Protein AF-A0A938MV58-F1 (afdb_monomer_lite)

Radius of gyration: 21.81 Å; chains: 1; bounding box: 53×44×58 Å

pLDDT: mean 91.25, std 9.5, range [43.88, 98.75]

Foldseek 3Di:
DAQDAAEDADAADPVGGDDDDDDDPDDDDLHLKDWDQAPWDADPLLKIKGFAAAPDDFDFKDWQNHTFAQQKPPDDDPVCCPPQVSNWDWFAPPDAQQKGFAVVQLVFQFWQAQWWKWWDPLPDPDIDIWTWHDDGGNDRMTGTDNPPVVVDQVPDPCSVVSCVVRNRGGIIMMIRGPSRPRDERYWHADNVRSMIIHQHHVSDRSSVIGMITRRGPDNYDYDPPDDPDD

Structure (mmCIF, N/CA/C/O backbone):
data_AF-A0A938MV58-F1
#
_entry.id   AF-A0A938MV58-F1
#
loop_
_atom_site.group_PDB
_atom_site.id
_atom_site.type_symbol
_atom_site.label_atom_id
_atom_site.label_alt_id
_atom_site.label_comp_id
_atom_site.label_asym_id
_atom_site.label_entity_id
_atom_site.label_seq_id
_atom_site.pdbx_PDB_ins_code
_atom_site.Cartn_x
_atom_site.Cartn_y
_atom_site.Cartn_z
_atom_site.occupancy
_atom_site.B_iso_or_equiv
_atom_site.auth_seq_id
_atom_site.auth_comp_id
_atom_site.auth_asym_id
_atom_site.auth_atom_id
_atom_site.pdbx_PDB_model_num
ATOM 1 N N . MET A 1 1 ? 10.958 -1.926 -25.266 1.00 86.44 1 MET A N 1
ATOM 2 C CA . MET A 1 1 ? 11.057 -1.627 -23.824 1.00 86.44 1 MET A CA 1
ATOM 3 C C . MET A 1 1 ? 12.313 -2.309 -23.318 1.00 86.44 1 MET A C 1
ATOM 5 O O . MET A 1 1 ? 12.607 -3.391 -23.806 1.00 86.44 1 MET A O 1
ATOM 9 N N . TYR A 1 2 ? 13.049 -1.668 -22.418 1.00 90.06 2 TYR A N 1
ATOM 10 C CA . TYR A 1 2 ? 14.303 -2.156 -21.851 1.00 90.06 2 TYR A CA 1
ATOM 11 C C . TYR A 1 2 ? 14.118 -2.282 -20.337 1.00 90.06 2 TYR A C 1
ATOM 13 O O . TYR A 1 2 ? 13.943 -1.263 -19.673 1.00 90.06 2 TYR A O 1
ATOM 21 N N . ARG A 1 3 ? 14.086 -3.511 -19.808 1.00 90.31 3 ARG A N 1
ATOM 22 C CA . ARG A 1 3 ? 13.894 -3.794 -18.373 1.00 90.31 3 ARG A CA 1
ATOM 23 C C . ARG A 1 3 ? 15.246 -3.900 -17.673 1.00 90.31 3 ARG A C 1
ATOM 25 O O . ARG A 1 3 ? 15.723 -4.982 -17.339 1.00 90.31 3 ARG A O 1
ATOM 32 N N . GLU A 1 4 ? 15.924 -2.769 -17.547 1.00 86.25 4 GLU A N 1
ATOM 33 C CA . GLU A 1 4 ? 17.310 -2.705 -17.088 1.00 86.25 4 GLU A CA 1
ATOM 34 C C . GLU A 1 4 ? 17.624 -1.382 -16.386 1.00 86.25 4 GLU A C 1
ATOM 36 O O . GLU A 1 4 ? 16.907 -0.391 -16.527 1.00 86.25 4 GLU A O 1
ATOM 41 N N . THR A 1 5 ? 18.736 -1.365 -15.652 1.00 87.38 5 THR A N 1
ATOM 42 C CA . THR A 1 5 ? 19.346 -0.127 -15.160 1.00 87.38 5 THR A CA 1
ATOM 43 C C . THR A 1 5 ? 20.447 0.288 -16.123 1.00 87.38 5 THR A C 1
ATOM 45 O O . THR A 1 5 ? 21.443 -0.421 -16.277 1.00 87.38 5 THR A O 1
ATOM 48 N N . VAL A 1 6 ? 20.316 1.469 -16.723 1.00 88.06 6 VAL A N 1
AT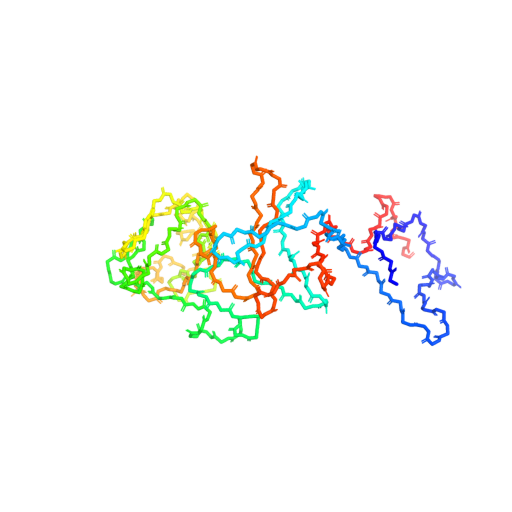OM 49 C CA . VAL A 1 6 ? 21.366 2.027 -17.579 1.00 88.06 6 VAL A CA 1
ATOM 50 C C . VAL A 1 6 ? 22.526 2.497 -16.699 1.00 88.06 6 VAL A C 1
ATOM 52 O O . VAL A 1 6 ? 22.405 3.475 -15.956 1.00 88.06 6 VAL A O 1
ATOM 55 N N . ARG A 1 7 ? 23.667 1.806 -16.783 1.00 87.88 7 ARG A N 1
ATOM 56 C CA . ARG A 1 7 ? 24.894 2.171 -16.058 1.00 87.88 7 ARG A CA 1
ATOM 57 C C . ARG A 1 7 ? 25.774 3.076 -16.911 1.00 87.88 7 ARG A C 1
ATOM 59 O O . ARG A 1 7 ? 26.303 2.655 -17.938 1.00 87.88 7 ARG A O 1
ATOM 66 N N . ILE A 1 8 ? 25.973 4.312 -16.460 1.00 86.62 8 ILE A N 1
ATOM 67 C CA . ILE A 1 8 ? 26.871 5.263 -17.123 1.00 86.62 8 ILE A CA 1
ATOM 68 C C . ILE A 1 8 ? 28.258 5.118 -16.500 1.00 86.62 8 ILE A C 1
ATOM 70 O O . ILE A 1 8 ? 28.467 5.454 -15.337 1.00 86.62 8 ILE A O 1
ATOM 74 N N . THR A 1 9 ? 29.210 4.599 -17.272 1.00 89.06 9 THR A N 1
ATOM 75 C CA . THR A 1 9 ? 30.591 4.343 -16.817 1.00 89.06 9 THR A CA 1
ATOM 76 C C . THR A 1 9 ? 31.606 5.362 -17.333 1.00 89.06 9 THR A C 1
ATOM 78 O O . THR A 1 9 ? 32.765 5.322 -16.935 1.00 89.06 9 THR A O 1
ATOM 81 N N . HIS A 1 10 ? 31.182 6.285 -18.199 1.00 87.00 10 HIS A N 1
ATOM 82 C CA . HIS A 1 10 ? 32.048 7.255 -18.865 1.00 87.00 10 HIS A CA 1
ATOM 83 C C . HIS A 1 10 ? 31.455 8.664 -18.797 1.00 87.00 10 HIS A C 1
ATOM 85 O O . HIS A 1 10 ? 30.236 8.834 -18.793 1.00 87.00 10 HIS A O 1
ATOM 91 N N . SER A 1 11 ? 32.326 9.674 -18.799 1.00 89.44 11 SER A N 1
ATOM 92 C CA . SER A 1 11 ? 31.940 11.085 -18.892 1.00 89.44 11 SER A CA 1
ATOM 93 C C . SER A 1 11 ? 32.040 11.584 -20.330 1.00 89.44 11 SER A C 1
ATOM 95 O O . SER A 1 11 ? 33.003 11.285 -21.038 1.00 89.44 11 SER A O 1
ATOM 97 N N . GLY A 1 12 ? 31.074 12.403 -20.745 1.00 88.75 12 GLY A N 1
ATOM 98 C CA . GLY A 1 12 ? 31.233 13.246 -21.928 1.00 88.75 12 GLY A CA 1
ATOM 99 C C . GLY A 1 12 ? 32.213 14.397 -21.675 1.00 88.75 12 GLY A C 1
ATOM 100 O O . GLY A 1 12 ? 32.589 14.681 -20.538 1.00 88.75 12 GLY A O 1
ATOM 101 N N . ARG A 1 13 ? 32.593 15.095 -22.745 1.00 92.31 13 ARG A N 1
ATOM 102 C CA . ARG A 1 13 ? 33.279 16.397 -22.686 1.00 92.31 13 ARG A CA 1
ATOM 103 C C . ARG A 1 13 ? 32.340 17.495 -23.173 1.00 92.31 13 ARG A C 1
ATOM 105 O O . ARG A 1 13 ? 31.368 17.203 -23.864 1.00 92.31 13 ARG A O 1
ATOM 112 N N . LYS A 1 14 ? 32.643 18.757 -22.852 1.00 92.25 14 LYS A N 1
ATOM 113 C CA . LYS A 1 14 ? 31.835 19.918 -23.271 1.00 92.25 14 LYS A CA 1
ATOM 114 C C . LYS A 1 14 ? 31.582 19.948 -24.786 1.00 92.25 14 LYS A C 1
ATOM 116 O O . LYS A 1 14 ? 30.485 20.282 -25.211 1.00 92.25 14 LYS A O 1
ATOM 121 N N . ASP A 1 15 ? 32.581 19.577 -25.581 1.00 94.69 15 ASP A N 1
ATOM 122 C CA . ASP A 1 15 ? 32.539 19.506 -27.046 1.00 94.69 15 ASP A CA 1
ATOM 123 C C . ASP A 1 15 ? 32.079 18.138 -27.588 1.00 94.69 15 ASP A C 1
ATOM 125 O O . ASP A 1 15 ? 31.812 18.002 -28.780 1.00 94.69 15 ASP A O 1
ATOM 129 N N . LYS A 1 16 ? 31.996 17.113 -26.728 1.00 93.88 16 LYS A N 1
ATOM 130 C CA . LYS A 1 16 ? 31.645 15.725 -27.075 1.00 93.88 16 LYS A CA 1
ATOM 131 C C . LYS A 1 16 ? 30.783 15.099 -25.971 1.00 93.88 16 LYS A C 1
ATOM 133 O O . LYS A 1 16 ? 31.287 14.268 -25.204 1.00 93.88 16 LYS A O 1
ATOM 138 N N . PRO A 1 17 ? 29.515 15.523 -25.826 1.00 94.44 17 PRO A N 1
ATOM 139 C CA . PRO A 1 17 ? 28.622 14.961 -24.821 1.00 94.44 17 PRO A CA 1
ATOM 140 C C . PRO A 1 17 ? 28.260 13.505 -25.151 1.00 94.44 17 PRO A C 1
ATOM 142 O O . PRO A 1 17 ? 28.277 13.093 -26.309 1.00 94.44 17 PRO A O 1
ATOM 145 N N . ILE A 1 18 ? 27.888 12.733 -24.126 1.00 91.75 18 ILE A N 1
ATOM 146 C CA . ILE A 1 18 ? 27.213 11.442 -24.313 1.00 91.75 18 ILE A CA 1
ATOM 147 C C . ILE A 1 18 ? 25.719 11.733 -24.455 1.00 91.75 18 ILE A C 1
ATOM 149 O O . ILE A 1 18 ? 25.109 12.300 -23.549 1.00 91.75 18 ILE A O 1
ATOM 153 N N . THR A 1 19 ? 25.132 11.357 -25.590 1.00 91.06 19 THR A N 1
ATOM 154 C CA . THR A 1 19 ? 23.711 11.580 -25.878 1.00 91.06 19 THR A CA 1
ATOM 155 C C . THR A 1 19 ? 22.966 10.254 -25.920 1.00 91.06 19 THR A C 1
ATOM 157 O O . THR A 1 19 ? 23.248 9.402 -26.757 1.00 91.06 19 THR A O 1
ATOM 160 N N . PHE A 1 20 ? 21.970 10.111 -25.046 1.00 89.69 20 PHE A N 1
ATOM 161 C CA . PHE A 1 20 ? 20.974 9.050 -25.133 1.00 89.69 20 PHE A CA 1
ATOM 162 C C . PHE A 1 20 ? 19.779 9.581 -25.916 1.00 89.69 20 PHE A C 1
ATOM 164 O O . PHE A 1 20 ? 19.146 10.557 -25.515 1.00 89.69 20 PHE A O 1
ATOM 171 N N . ALA A 1 21 ? 19.478 8.954 -27.046 1.00 90.81 21 ALA A N 1
ATOM 172 C CA . ALA A 1 21 ? 18.345 9.321 -27.876 1.00 90.81 21 ALA A CA 1
ATOM 173 C C . ALA A 1 21 ? 17.664 8.067 -28.414 1.00 90.81 21 ALA A C 1
ATOM 175 O O . ALA A 1 21 ? 18.294 7.030 -28.629 1.00 90.81 21 ALA A O 1
ATOM 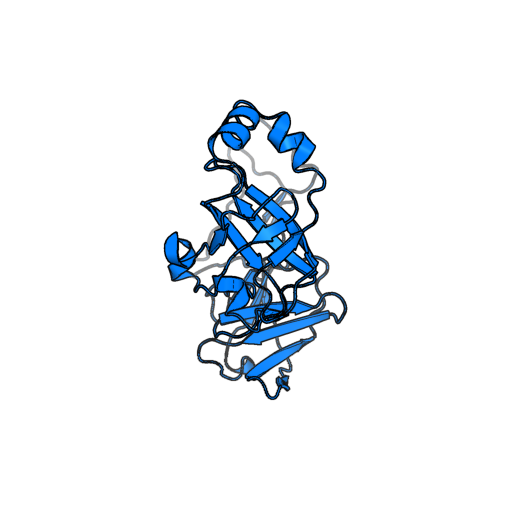176 N N . ARG A 1 22 ? 16.359 8.175 -28.659 1.00 92.38 22 ARG A N 1
ATOM 177 C CA . ARG A 1 22 ? 15.635 7.154 -29.413 1.00 92.38 22 ARG A CA 1
ATOM 178 C C . ARG A 1 22 ? 16.192 7.054 -30.834 1.00 92.38 22 ARG A C 1
ATOM 180 O O . ARG A 1 22 ? 16.573 8.062 -31.428 1.00 92.38 22 ARG A O 1
ATOM 187 N N . TYR A 1 23 ? 16.149 5.861 -31.414 1.00 90.19 23 TYR A N 1
ATOM 188 C CA . TYR A 1 23 ? 16.413 5.705 -32.839 1.00 90.19 23 TYR A CA 1
ATOM 189 C C . TYR A 1 23 ? 15.190 6.155 -33.652 1.00 90.19 23 TYR A C 1
ATOM 191 O O . TYR A 1 23 ? 14.107 5.577 -33.526 1.00 90.19 23 TYR A O 1
ATOM 199 N N . GLN A 1 24 ? 15.355 7.189 -34.484 1.00 92.88 24 GLN A N 1
ATOM 200 C CA . GLN A 1 24 ? 14.302 7.746 -35.345 1.00 92.88 24 GLN A CA 1
ATOM 201 C C . GLN A 1 24 ? 12.983 8.015 -34.576 1.00 92.88 24 GLN A C 1
ATOM 203 O O . GLN A 1 24 ? 12.959 8.741 -33.579 1.00 92.88 24 GLN A O 1
ATOM 208 N N . ASN A 1 25 ? 11.876 7.414 -35.024 1.00 91.31 25 ASN A N 1
ATOM 209 C CA . ASN A 1 25 ? 10.534 7.576 -34.460 1.00 91.31 25 ASN A CA 1
ATOM 210 C C . ASN A 1 25 ? 10.147 6.439 -33.498 1.00 91.31 25 ASN A C 1
ATOM 212 O O . ASN A 1 25 ? 8.972 6.274 -33.176 1.00 91.31 25 ASN A O 1
ATOM 216 N N . LYS A 1 26 ? 11.106 5.621 -33.042 1.00 93.06 26 LYS A N 1
ATOM 217 C CA . LYS A 1 26 ? 10.820 4.515 -32.120 1.00 93.06 26 LYS A CA 1
ATOM 218 C C . LYS A 1 26 ? 10.580 5.036 -30.703 1.00 93.06 26 LYS A C 1
ATOM 220 O O . LYS A 1 26 ? 11.354 5.836 -30.187 1.00 93.06 26 LYS A O 1
ATOM 225 N N . ARG A 1 27 ? 9.540 4.539 -30.031 1.00 92.06 27 ARG A N 1
ATOM 226 C CA . ARG A 1 27 ? 9.344 4.775 -28.595 1.00 92.06 27 ARG A CA 1
ATOM 227 C C . ARG A 1 27 ? 10.343 3.922 -27.809 1.00 92.06 27 ARG A C 1
ATOM 229 O O . ARG A 1 27 ? 10.336 2.700 -27.929 1.00 92.06 27 ARG A O 1
ATOM 236 N N . VAL A 1 28 ? 11.184 4.565 -27.004 1.00 89.88 28 VAL A N 1
ATOM 237 C CA . VAL A 1 28 ? 12.116 3.900 -26.082 1.00 89.88 28 VAL A CA 1
ATOM 238 C C . VAL A 1 28 ? 11.601 4.099 -24.663 1.00 89.88 28 VAL A C 1
ATOM 240 O O . VAL A 1 28 ? 11.288 5.219 -24.272 1.00 89.88 28 VAL A O 1
ATOM 243 N N . ILE A 1 29 ? 11.482 3.001 -23.920 1.00 89.50 29 ILE A N 1
ATOM 244 C CA . ILE A 1 29 ? 11.082 2.979 -22.511 1.00 89.50 29 ILE A CA 1
ATOM 245 C C . ILE A 1 29 ? 12.162 2.193 -21.782 1.00 89.50 29 ILE A C 1
ATOM 247 O O . ILE A 1 29 ? 12.412 1.048 -22.166 1.00 89.50 29 ILE A O 1
ATOM 251 N N . VAL A 1 30 ? 12.780 2.813 -20.781 1.00 89.94 30 VAL A N 1
ATOM 252 C CA . VAL A 1 30 ? 13.584 2.127 -19.768 1.00 89.94 30 VAL A CA 1
ATOM 253 C C . VAL A 1 30 ? 12.657 1.888 -18.587 1.00 89.94 30 VAL A C 1
ATOM 255 O O . VAL A 1 30 ? 12.069 2.836 -18.069 1.00 89.94 30 VAL A O 1
ATOM 258 N N . ASP A 1 31 ? 12.477 0.629 -18.227 1.00 90.25 31 ASP A N 1
ATOM 259 C CA . ASP A 1 31 ? 11.515 0.182 -17.234 1.00 90.25 31 ASP A CA 1
ATOM 260 C C . ASP A 1 31 ? 12.257 -0.478 -16.067 1.00 90.25 31 ASP A C 1
ATOM 262 O O . ASP A 1 31 ? 13.057 -1.394 -16.247 1.00 90.25 31 ASP A O 1
ATOM 266 N N . GLY A 1 32 ? 12.006 0.026 -14.860 1.00 89.94 32 GLY A N 1
ATOM 267 C CA . GLY A 1 32 ? 12.596 -0.490 -13.630 1.00 89.94 32 GLY A CA 1
ATOM 268 C C . GLY A 1 32 ? 11.925 -1.759 -13.099 1.00 89.94 32 GLY A C 1
ATOM 269 O O . GLY A 1 32 ? 12.335 -2.250 -12.046 1.00 89.94 32 GLY A O 1
ATOM 270 N N . SER A 1 33 ? 10.885 -2.254 -13.773 1.00 92.25 33 SER A N 1
ATOM 271 C CA . SER A 1 33 ? 10.072 -3.387 -13.339 1.00 92.25 33 SER A CA 1
ATOM 272 C C . SER A 1 33 ? 10.408 -4.694 -14.054 1.00 92.25 33 SER A C 1
ATOM 274 O O . SER A 1 33 ? 10.804 -4.699 -15.223 1.00 92.25 33 SER A O 1
ATOM 276 N N . ASP A 1 34 ? 10.200 -5.808 -13.357 1.00 92.38 34 ASP A N 1
ATOM 277 C CA . ASP A 1 34 ? 10.265 -7.159 -13.916 1.00 92.38 34 ASP A CA 1
ATOM 278 C C . ASP A 1 34 ? 8.856 -7.737 -14.074 1.00 92.38 34 ASP A C 1
ATOM 280 O O . ASP A 1 34 ? 7.975 -7.484 -13.252 1.00 92.38 34 ASP A O 1
ATOM 284 N N . VAL A 1 35 ? 8.639 -8.485 -15.158 1.00 94.25 35 VAL A N 1
ATOM 285 C CA . VAL A 1 35 ? 7.352 -9.134 -15.445 1.00 94.25 35 VAL A CA 1
ATOM 286 C C . VAL A 1 35 ? 7.142 -10.302 -14.491 1.00 94.25 35 VAL A C 1
ATOM 288 O O . VAL A 1 35 ? 8.046 -11.108 -14.273 1.00 94.25 35 VAL A O 1
ATOM 291 N N . VAL A 1 36 ? 5.923 -10.425 -13.981 1.00 95.88 36 VAL A N 1
ATOM 292 C CA . VAL A 1 36 ? 5.469 -11.563 -13.191 1.00 95.88 36 VAL A CA 1
ATOM 293 C C . VAL A 1 36 ? 4.834 -12.579 -14.136 1.00 95.88 36 VAL A C 1
ATOM 295 O O . VAL A 1 36 ? 3.664 -12.479 -14.494 1.00 95.88 36 VAL A O 1
ATOM 298 N N . ALA A 1 37 ? 5.633 -13.546 -14.582 1.00 88.88 37 ALA A N 1
ATOM 299 C CA . ALA A 1 37 ? 5.222 -14.512 -15.603 1.00 88.88 37 ALA A CA 1
ATOM 300 C C . ALA A 1 37 ? 4.185 -15.548 -15.117 1.00 88.88 37 ALA A C 1
ATOM 302 O O . ALA A 1 37 ? 3.560 -16.213 -15.942 1.00 88.88 37 ALA A O 1
ATOM 303 N N . GLY A 1 38 ? 3.997 -15.690 -13.801 1.00 92.38 38 GLY A N 1
ATOM 304 C CA . GLY A 1 38 ? 3.215 -16.772 -13.208 1.00 92.38 38 GLY A CA 1
ATOM 305 C C . GLY A 1 38 ? 4.048 -18.048 -12.980 1.00 92.38 38 GLY A C 1
ATOM 306 O O . GLY A 1 38 ? 5.280 -17.978 -12.956 1.00 92.38 38 GLY A O 1
ATOM 307 N N . PRO A 1 39 ? 3.402 -19.223 -12.844 1.00 96.69 39 PRO A N 1
ATOM 308 C CA . PRO A 1 39 ? 1.966 -19.452 -13.015 1.00 96.69 39 PRO A CA 1
ATOM 309 C C . PRO A 1 39 ? 1.124 -18.812 -11.906 1.00 96.69 39 PRO A C 1
ATOM 311 O O . PRO A 1 39 ? 1.523 -18.775 -10.744 1.00 96.69 39 PRO A O 1
ATOM 314 N N . TRP A 1 40 ? -0.072 -18.355 -12.271 1.00 97.81 40 TRP A N 1
ATOM 315 C CA . TRP A 1 40 ? -1.049 -17.826 -11.326 1.00 97.81 40 TRP A CA 1
ATOM 316 C C . TRP A 1 40 ? -2.014 -18.923 -10.877 1.00 97.81 40 TRP A C 1
ATOM 318 O O . TRP A 1 40 ? -2.444 -19.753 -11.674 1.00 97.81 40 TRP A O 1
ATOM 328 N N . THR A 1 41 ? -2.352 -18.933 -9.591 1.00 97.69 41 THR A N 1
ATOM 329 C CA . THR A 1 41 ? -3.353 -19.838 -9.013 1.00 97.69 41 THR A CA 1
ATOM 330 C C . THR A 1 41 ? -4.400 -19.028 -8.270 1.00 97.69 41 THR A C 1
ATOM 332 O O . THR A 1 41 ? -4.055 -18.248 -7.384 1.00 97.69 41 THR A O 1
ATOM 335 N N . GLU A 1 42 ? -5.666 -19.234 -8.609 1.00 97.31 42 GLU A N 1
ATOM 336 C CA . GLU A 1 42 ? -6.803 -18.614 -7.931 1.00 97.31 42 GLU A CA 1
ATOM 337 C C . GLU A 1 42 ? -7.153 -19.363 -6.636 1.00 97.31 42 GLU A C 1
ATOM 339 O O . GLU A 1 42 ? -7.073 -20.595 -6.564 1.00 97.31 42 GLU A O 1
ATOM 344 N N . ASP A 1 43 ? -7.558 -18.630 -5.603 1.00 94.56 43 ASP A N 1
ATOM 345 C CA . ASP A 1 43 ? -8.233 -19.200 -4.441 1.00 94.56 43 ASP A CA 1
ATOM 346 C C . ASP A 1 43 ? -9.752 -18.961 -4.462 1.00 94.56 43 ASP A C 1
ATOM 348 O O . ASP A 1 43 ? -10.306 -18.284 -5.319 1.00 94.56 43 ASP A O 1
ATOM 352 N N . LYS A 1 44 ? -10.469 -19.533 -3.489 1.00 92.38 44 LYS A N 1
ATOM 353 C CA . LYS A 1 44 ? -11.940 -19.456 -3.447 1.00 92.38 44 LYS A CA 1
ATOM 354 C C . LYS A 1 44 ? -12.492 -18.041 -3.225 1.00 92.38 44 LYS A C 1
ATOM 356 O O . LYS A 1 44 ? -13.697 -17.862 -3.368 1.00 92.38 44 LYS A O 1
ATOM 361 N N . SER A 1 45 ? -11.654 -17.079 -2.836 1.00 90.50 45 SER A N 1
ATOM 362 C CA . SER A 1 45 ? -12.043 -15.675 -2.671 1.00 90.50 45 SER A CA 1
ATOM 363 C C . SER A 1 45 ? -11.844 -14.833 -3.933 1.00 90.50 45 SER A C 1
ATOM 365 O O . SER A 1 45 ? -12.172 -13.652 -3.912 1.00 90.50 45 SER A O 1
ATOM 367 N N . GLY A 1 46 ? -11.345 -15.418 -5.030 1.00 93.31 46 GLY A N 1
ATOM 368 C CA . GLY A 1 46 ? -11.031 -14.681 -6.260 1.00 93.31 46 GLY A CA 1
ATOM 369 C C . GLY A 1 46 ? -9.685 -13.951 -6.201 1.00 93.31 46 GLY A C 1
ATOM 370 O O . GLY A 1 46 ? -9.376 -13.137 -7.071 1.00 93.31 46 GLY A O 1
ATOM 371 N N . VAL A 1 47 ? -8.872 -14.233 -5.177 1.00 97.88 47 VAL A N 1
ATOM 372 C CA . VAL A 1 47 ? -7.502 -13.733 -5.082 1.00 97.88 47 VAL A CA 1
ATOM 373 C C . VAL A 1 47 ? -6.592 -14.689 -5.836 1.00 97.88 47 VAL A C 1
ATOM 375 O O . VAL A 1 47 ? -6.568 -15.896 -5.583 1.00 97.88 47 VAL A O 1
ATOM 378 N N . TRP A 1 48 ? -5.799 -14.139 -6.747 1.00 98.31 48 TRP A N 1
ATOM 379 C CA . TRP A 1 48 ? -4.784 -14.888 -7.467 1.00 98.31 48 TRP A CA 1
ATOM 380 C C . TRP A 1 48 ? -3.442 -14.759 -6.765 1.00 98.31 48 TRP A C 1
ATOM 382 O O . TRP A 1 48 ? -3.110 -13.707 -6.221 1.00 98.31 48 TRP A O 1
ATOM 392 N N . ARG A 1 49 ? -2.645 -15.825 -6.791 1.00 97.56 49 ARG A N 1
ATOM 393 C CA . ARG A 1 49 ? -1.279 -15.825 -6.259 1.00 97.56 49 ARG A CA 1
ATOM 394 C C . ARG A 1 49 ? -0.279 -16.424 -7.230 1.00 97.56 49 ARG A C 1
ATOM 396 O O . ARG A 1 49 ? -0.620 -17.314 -8.007 1.00 97.56 49 ARG A O 1
ATOM 403 N N . THR A 1 50 ? 0.958 -15.968 -7.127 1.00 97.81 50 THR A N 1
ATOM 404 C CA . THR A 1 50 ? 2.127 -16.514 -7.821 1.00 97.81 50 THR A CA 1
ATOM 405 C C . THR A 1 50 ? 3.347 -16.391 -6.921 1.00 97.81 50 THR A C 1
ATOM 407 O O . THR A 1 50 ? 3.417 -15.501 -6.070 1.00 97.81 50 THR A O 1
ATOM 410 N N . GLU A 1 51 ? 4.329 -17.261 -7.131 1.00 96.19 51 GLU A N 1
ATOM 411 C CA . GLU A 1 51 ? 5.647 -17.080 -6.536 1.00 96.19 51 GLU A CA 1
ATOM 412 C C . GLU A 1 51 ? 6.292 -15.810 -7.108 1.00 96.19 51 GLU A C 1
ATOM 414 O O . GLU A 1 51 ? 6.280 -15.573 -8.320 1.00 96.19 51 GLU A O 1
ATOM 419 N N . PHE A 1 52 ? 6.820 -14.973 -6.222 1.00 94.25 52 PHE A N 1
ATOM 420 C CA . PHE A 1 52 ? 7.593 -13.791 -6.562 1.00 94.25 52 PHE A CA 1
ATOM 421 C C . PHE A 1 52 ? 8.586 -13.479 -5.435 1.00 94.25 52 PHE A C 1
ATOM 423 O O . PHE A 1 52 ? 8.258 -12.846 -4.424 1.00 94.25 52 PHE A O 1
ATOM 430 N N . ALA A 1 53 ? 9.829 -13.921 -5.622 1.00 89.56 53 ALA A N 1
ATOM 431 C CA . ALA A 1 53 ? 10.928 -13.613 -4.719 1.00 89.56 53 ALA A CA 1
ATOM 432 C C . ALA A 1 53 ? 11.442 -12.187 -4.977 1.00 89.56 53 ALA A C 1
ATOM 434 O O . ALA A 1 53 ? 12.089 -11.915 -5.989 1.00 89.56 53 ALA A O 1
ATOM 435 N N . ALA A 1 54 ? 11.168 -11.275 -4.045 1.00 84.50 54 ALA A N 1
ATOM 436 C CA . ALA A 1 54 ? 11.710 -9.921 -4.063 1.00 84.50 54 ALA A CA 1
ATOM 437 C C . ALA A 1 54 ? 12.958 -9.835 -3.168 1.00 84.50 54 ALA A C 1
ATOM 439 O O . ALA A 1 54 ? 12.996 -10.406 -2.081 1.00 84.50 54 ALA A O 1
ATOM 440 N N . SER A 1 55 ? 13.977 -9.088 -3.597 1.00 80.06 55 SER A N 1
ATOM 441 C CA . SER A 1 55 ? 15.188 -8.829 -2.797 1.00 80.06 55 SER A CA 1
ATOM 442 C C . SER A 1 55 ? 14.984 -7.779 -1.692 1.00 80.06 55 SER A C 1
ATOM 444 O O . SER A 1 55 ? 15.899 -7.509 -0.916 1.00 80.06 55 SER A O 1
ATOM 446 N N . GLY A 1 56 ? 13.793 -7.186 -1.621 1.00 81.25 56 GLY A N 1
ATOM 447 C CA . GLY A 1 56 ? 13.380 -6.193 -0.638 1.00 81.25 56 GLY A CA 1
ATOM 448 C C . GLY A 1 56 ? 11.876 -5.917 -0.741 1.00 81.25 56 GLY A C 1
ATOM 449 O O . GLY A 1 56 ? 11.189 -6.597 -1.507 1.00 81.25 56 GLY A O 1
ATOM 450 N N . PRO A 1 57 ? 11.355 -4.932 0.011 1.00 82.00 57 PRO A N 1
ATOM 451 C CA . PRO A 1 57 ? 9.953 -4.539 -0.070 1.00 82.00 57 PRO A CA 1
ATOM 452 C C . PRO A 1 57 ? 9.549 -4.165 -1.498 1.00 82.00 57 PRO A C 1
ATOM 454 O O . PRO A 1 57 ? 10.288 -3.471 -2.201 1.00 82.00 57 PRO A O 1
ATOM 457 N N . ILE A 1 58 ? 8.364 -4.604 -1.914 1.00 90.00 58 ILE A N 1
ATOM 458 C CA . ILE A 1 58 ? 7.768 -4.177 -3.178 1.00 90.00 58 ILE A CA 1
ATOM 459 C C . ILE A 1 58 ? 7.085 -2.828 -2.957 1.00 90.00 58 ILE A C 1
ATOM 461 O O . ILE A 1 58 ? 6.296 -2.674 -2.036 1.00 90.00 58 ILE A O 1
A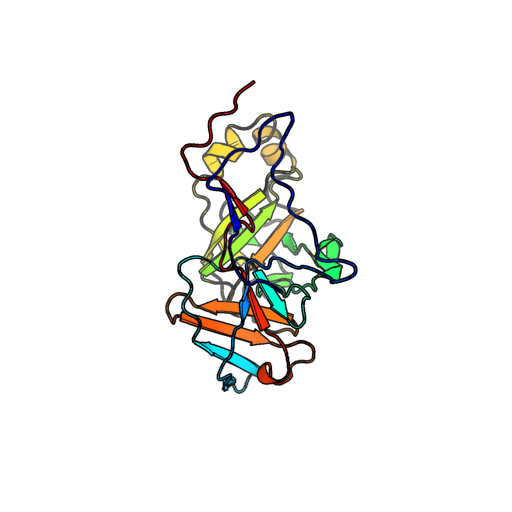TOM 465 N N . GLU A 1 59 ? 7.383 -1.850 -3.810 1.00 89.38 59 GLU A N 1
ATOM 466 C CA . GLU A 1 59 ? 6.809 -0.498 -3.709 1.00 89.38 59 GLU A CA 1
ATOM 467 C C . GLU A 1 59 ? 5.681 -0.248 -4.716 1.00 89.38 59 GLU A C 1
ATOM 469 O O . GLU A 1 59 ? 4.882 0.670 -4.542 1.00 89.38 59 GLU A O 1
ATOM 474 N N . ALA A 1 60 ? 5.652 -1.006 -5.815 1.00 94.25 60 ALA A N 1
ATOM 475 C CA . ALA A 1 60 ? 4.678 -0.816 -6.880 1.00 94.25 60 ALA A CA 1
ATOM 476 C C . ALA A 1 60 ? 4.497 -2.083 -7.719 1.00 94.25 60 ALA A C 1
ATOM 478 O O . ALA A 1 60 ? 5.475 -2.688 -8.174 1.00 94.25 60 ALA A O 1
ATOM 479 N N . VAL A 1 61 ? 3.232 -2.395 -7.989 1.00 97.12 61 VAL A N 1
ATOM 480 C CA . VAL A 1 61 ? 2.791 -3.377 -8.980 1.00 97.12 61 VAL A CA 1
ATOM 481 C C . VAL A 1 61 ? 2.055 -2.642 -10.091 1.00 97.12 61 VAL A C 1
ATOM 483 O O . VAL A 1 61 ? 1.300 -1.698 -9.842 1.00 97.12 61 VAL A O 1
ATOM 486 N N . PHE A 1 62 ? 2.276 -3.077 -11.325 1.00 97.00 62 PHE A N 1
ATOM 487 C CA . PHE A 1 62 ? 1.612 -2.570 -12.511 1.00 97.00 62 PHE A CA 1
ATOM 488 C C . PHE A 1 62 ? 0.871 -3.700 -13.218 1.00 97.00 62 PHE A C 1
ATOM 490 O O . PHE A 1 62 ? 1.348 -4.830 -13.247 1.00 97.00 62 PHE A O 1
ATOM 497 N N . CYS A 1 63 ? -0.270 -3.376 -13.816 1.00 97.19 63 CYS A N 1
ATOM 498 C CA . CYS A 1 63 ? -1.032 -4.263 -14.689 1.00 97.19 63 CYS A CA 1
ATOM 499 C C . CYS A 1 63 ? -1.344 -3.501 -15.978 1.00 97.19 63 CYS A C 1
ATOM 501 O O . CYS A 1 63 ? -1.946 -2.426 -15.926 1.00 97.19 63 CYS A O 1
ATOM 503 N N . ASP A 1 64 ? -0.872 -4.004 -17.119 1.00 95.75 64 ASP A N 1
ATOM 504 C CA . ASP A 1 64 ? -0.971 -3.353 -18.435 1.00 95.75 64 ASP A CA 1
ATOM 505 C C . ASP A 1 64 ? -0.499 -1.884 -18.419 1.00 95.75 64 ASP A C 1
ATOM 507 O O . ASP A 1 64 ? -1.086 -0.987 -19.030 1.00 95.75 64 ASP A O 1
ATOM 511 N N . GLY A 1 65 ? 0.567 -1.615 -17.658 1.00 92.50 65 GLY A N 1
ATOM 512 C CA . GLY A 1 65 ? 1.155 -0.282 -17.501 1.00 92.50 65 GLY A CA 1
ATOM 513 C C . GLY A 1 65 ? 0.392 0.676 -16.576 1.00 92.50 65 GLY A C 1
ATOM 514 O O . GLY A 1 65 ? 0.796 1.834 -16.456 1.00 92.50 65 GLY A O 1
ATOM 515 N N . ARG A 1 66 ? -0.680 0.234 -15.906 1.00 94.38 66 ARG A N 1
ATOM 516 C CA . ARG A 1 66 ? -1.392 1.009 -14.872 1.00 94.38 66 ARG A CA 1
ATOM 517 C C . ARG A 1 66 ? -0.925 0.600 -13.482 1.00 94.38 66 ARG A C 1
ATOM 519 O O . ARG A 1 66 ? -0.714 -0.581 -13.242 1.00 94.38 66 ARG A O 1
ATOM 526 N N . MET A 1 67 ? -0.784 1.559 -12.568 1.00 95.12 67 MET A N 1
ATOM 527 C CA . MET A 1 67 ? -0.398 1.277 -11.182 1.00 95.12 67 MET A CA 1
ATOM 528 C C . MET A 1 67 ? -1.560 0.653 -10.407 1.00 95.12 67 MET A C 1
ATOM 530 O O . MET A 1 67 ? -2.678 1.166 -10.453 1.00 95.12 67 MET A O 1
ATOM 534 N N . MET A 1 68 ? -1.270 -0.440 -9.708 1.00 97.31 68 MET A N 1
ATOM 535 C CA . MET A 1 68 ? -2.188 -1.147 -8.818 1.00 97.31 68 MET A CA 1
ATOM 536 C C . MET A 1 68 ? -2.026 -0.642 -7.377 1.00 97.31 68 MET A C 1
ATOM 538 O O . MET A 1 68 ? -0.998 -0.059 -7.020 1.00 97.31 68 MET A O 1
ATOM 542 N N . ILE A 1 69 ? -3.038 -0.858 -6.543 1.00 97.19 69 ILE A N 1
ATOM 543 C CA . ILE A 1 69 ? -3.092 -0.350 -5.170 1.00 97.19 69 ILE A CA 1
ATOM 544 C C . ILE A 1 69 ? -2.600 -1.420 -4.204 1.00 97.19 69 ILE A C 1
ATOM 546 O O . ILE A 1 69 ? -3.032 -2.563 -4.271 1.00 97.19 69 ILE A O 1
ATOM 550 N N . GLU A 1 70 ? -1.680 -1.064 -3.311 1.00 97.12 70 GLU A N 1
ATOM 551 C CA . GLU A 1 70 ? -1.359 -1.946 -2.188 1.00 97.12 70 GLU A CA 1
ATOM 552 C C . GLU A 1 70 ? -2.620 -2.108 -1.331 1.00 97.12 70 GLU A C 1
ATOM 554 O O . GLU A 1 70 ? -3.227 -1.103 -0.949 1.00 97.12 70 GLU A O 1
ATOM 559 N N . ALA A 1 71 ? -3.014 -3.357 -1.077 1.00 97.81 71 ALA A N 1
ATOM 560 C CA . ALA A 1 71 ? -4.243 -3.717 -0.380 1.00 97.81 71 ALA A CA 1
ATOM 561 C C . ALA A 1 71 ? -4.404 -2.916 0.909 1.00 97.81 71 ALA A C 1
ATOM 563 O O . ALA A 1 71 ? -3.519 -2.934 1.776 1.00 97.81 71 ALA A O 1
ATOM 564 N N . ARG A 1 72 ? -5.513 -2.183 1.030 1.00 97.94 72 ARG A N 1
ATOM 565 C CA . ARG A 1 72 ? -5.653 -1.199 2.103 1.00 97.94 72 ARG A CA 1
ATOM 566 C C . ARG A 1 72 ? -7.087 -0.943 2.517 1.00 97.94 72 ARG A C 1
ATOM 568 O O . ARG A 1 72 ? -7.998 -0.938 1.705 1.00 97.94 72 ARG A O 1
ATOM 575 N N . TRP A 1 73 ? -7.238 -0.551 3.776 1.00 97.88 73 TRP A N 1
ATOM 576 C CA . TRP A 1 73 ? -8.471 0.009 4.299 1.00 97.88 73 TRP A CA 1
ATOM 577 C C . TRP A 1 73 ? -8.321 1.507 4.630 1.00 97.88 73 TRP A C 1
ATOM 579 O O . TRP A 1 73 ? -7.310 1.907 5.218 1.00 97.88 73 TRP A O 1
ATOM 589 N N . PRO A 1 74 ? -9.311 2.360 4.310 1.00 97.12 74 PRO A N 1
ATOM 590 C CA . PRO A 1 74 ? -10.441 2.054 3.436 1.00 97.12 74 PRO A CA 1
ATOM 591 C C . PRO A 1 74 ? -9.956 1.792 2.007 1.00 97.12 74 PRO A C 1
ATOM 593 O O . PRO A 1 74 ? -8.904 2.304 1.612 1.00 97.12 74 PRO A O 1
ATOM 596 N N . ASN A 1 75 ? -10.728 1.032 1.235 1.00 96.88 75 ASN A N 1
ATOM 597 C CA . ASN A 1 75 ? -10.415 0.787 -0.169 1.00 96.88 75 ASN A CA 1
ATOM 598 C C . ASN A 1 75 ? -10.384 2.124 -0.915 1.00 96.88 75 ASN A C 1
ATOM 600 O O . ASN A 1 75 ? -11.270 2.964 -0.741 1.00 96.88 75 ASN A O 1
ATOM 604 N N . CYS A 1 76 ? -9.400 2.327 -1.791 1.00 95.62 76 CYS A N 1
ATOM 605 C CA . CYS A 1 76 ? -9.567 3.315 -2.852 1.00 95.62 76 CYS A CA 1
ATOM 606 C C . CYS A 1 76 ? -8.751 2.978 -4.088 1.00 95.62 76 CYS A C 1
ATOM 608 O O . CYS A 1 76 ? -7.636 2.472 -4.002 1.00 95.62 76 CYS A O 1
ATOM 610 N N . SER A 1 77 ? -9.326 3.325 -5.235 1.00 93.25 77 SER A N 1
ATOM 611 C CA . SER A 1 77 ? -8.688 3.199 -6.542 1.00 93.25 77 SER A CA 1
ATOM 612 C C . SER A 1 77 ? -7.521 4.174 -6.717 1.00 93.25 77 SER A C 1
ATOM 614 O O . SER A 1 77 ? -7.379 5.160 -5.988 1.00 93.25 77 SER A O 1
ATOM 616 N N . TRP A 1 78 ? -6.700 3.934 -7.737 1.00 91.31 78 TRP A N 1
ATOM 617 C CA . TRP A 1 78 ? -5.603 4.830 -8.100 1.00 91.31 78 TRP A CA 1
ATOM 618 C C . TRP A 1 78 ? -6.074 6.250 -8.415 1.00 91.31 78 TRP A C 1
ATOM 620 O O . TRP A 1 78 ? -5.452 7.224 -7.992 1.00 91.31 78 TRP A O 1
ATOM 630 N N . GLU A 1 79 ? -7.203 6.377 -9.103 1.00 91.88 79 GLU A N 1
ATOM 631 C CA . GLU A 1 79 ? -7.793 7.656 -9.475 1.00 91.88 79 GLU A CA 1
ATOM 632 C C . GLU A 1 79 ? -8.279 8.435 -8.236 1.00 91.88 79 GLU A C 1
ATOM 634 O O . GLU A 1 79 ? -8.019 9.634 -8.117 1.00 91.88 79 GLU A O 1
ATOM 639 N N . GLN A 1 80 ? -8.869 7.738 -7.257 1.00 94.38 80 GLN A N 1
ATOM 640 C CA . GLN A 1 80 ? -9.344 8.309 -5.987 1.00 94.38 80 GLN A CA 1
ATOM 641 C C . GLN A 1 80 ? -8.223 8.690 -5.009 1.00 94.38 80 GLN A C 1
ATOM 643 O O . GLN A 1 80 ? -8.478 9.341 -3.996 1.00 94.38 80 GLN A O 1
ATOM 648 N N . ASN A 1 81 ? -6.964 8.332 -5.279 1.00 90.31 81 ASN A N 1
ATOM 649 C CA . ASN A 1 81 ? -5.836 8.634 -4.388 1.00 90.31 81 ASN A CA 1
ATOM 650 C C . ASN A 1 81 ? -5.614 10.151 -4.174 1.00 90.31 81 ASN A C 1
ATOM 652 O O . ASN A 1 81 ? -4.893 10.567 -3.258 1.00 90.31 81 ASN A O 1
ATOM 656 N N . TRP A 1 82 ? -6.237 10.985 -5.008 1.00 91.12 82 TRP A N 1
ATOM 657 C CA . TRP A 1 82 ? -6.215 12.446 -4.913 1.00 91.12 82 TRP A CA 1
ATOM 658 C C . TRP A 1 82 ? -7.476 13.045 -4.277 1.00 91.12 82 TRP A C 1
ATOM 660 O O . TRP A 1 82 ? -7.517 14.247 -4.018 1.00 91.12 82 TRP A O 1
ATOM 670 N N . GLU A 1 83 ? -8.467 12.219 -3.949 1.00 94.38 83 GLU A N 1
ATOM 671 C CA . GLU A 1 83 ? -9.723 12.612 -3.316 1.00 94.38 83 GLU A CA 1
ATOM 672 C C . GLU A 1 83 ? -9.640 12.337 -1.812 1.00 94.38 83 GLU A C 1
ATOM 674 O O . GLU A 1 83 ? -9.584 11.192 -1.365 1.00 94.38 83 GLU A O 1
ATOM 679 N N . ALA A 1 84 ? -9.589 13.395 -0.996 1.00 89.75 84 ALA A N 1
ATOM 680 C CA . ALA A 1 84 ? -9.309 13.254 0.434 1.00 89.75 84 ALA A CA 1
ATOM 681 C C . ALA A 1 84 ? -10.325 12.362 1.171 1.00 89.75 84 ALA A C 1
ATOM 683 O O . ALA A 1 84 ? -9.909 11.563 2.008 1.00 89.75 84 ALA A O 1
ATOM 684 N N . GLU A 1 85 ? -11.609 12.483 0.831 1.00 90.00 85 GLU A N 1
ATOM 685 C CA . GLU A 1 85 ? -12.713 11.738 1.456 1.00 90.00 85 GLU A CA 1
ATOM 686 C C . GLU A 1 85 ? -12.749 10.259 1.041 1.00 90.00 85 GLU A C 1
ATOM 688 O O . GLU A 1 85 ? -13.289 9.430 1.764 1.00 90.00 85 GLU A O 1
ATOM 693 N N . SER A 1 86 ? -12.147 9.907 -0.099 1.00 92.19 86 SER A N 1
ATOM 694 C CA . SER A 1 86 ? -12.005 8.512 -0.538 1.00 92.19 86 SER A CA 1
ATOM 695 C C . SER A 1 86 ? -10.700 7.890 -0.055 1.00 92.19 86 SER A C 1
ATOM 697 O O . SER A 1 86 ? -10.620 6.691 0.198 1.00 92.19 86 SER A O 1
ATOM 699 N N . LYS A 1 87 ? -9.643 8.695 0.072 1.00 93.88 87 LYS A N 1
ATOM 700 C CA . LYS A 1 87 ? -8.328 8.196 0.462 1.00 93.88 87 LYS A CA 1
ATOM 701 C C . LYS A 1 87 ? -8.228 7.876 1.948 1.00 93.88 87 LYS A C 1
ATOM 703 O O . LYS A 1 87 ? -7.599 6.877 2.304 1.00 93.88 87 LYS A O 1
ATOM 708 N N . TRP A 1 88 ? -8.766 8.757 2.788 1.00 95.31 88 TRP A N 1
ATOM 709 C CA . TRP A 1 88 ? -8.486 8.784 4.218 1.00 95.31 88 TRP A CA 1
ATOM 710 C C . TRP A 1 88 ? -9.724 8.445 5.044 1.00 95.31 88 TRP A C 1
ATOM 712 O O . TRP A 1 88 ? -10.759 9.087 4.904 1.00 95.31 88 TRP A O 1
ATOM 722 N N . ALA A 1 89 ? -9.567 7.521 5.988 1.00 96.69 89 ALA A N 1
ATOM 723 C CA . ALA A 1 89 ? -10.441 7.429 7.147 1.00 96.69 89 ALA A CA 1
ATOM 724 C C . ALA A 1 89 ? -10.075 8.503 8.182 1.00 96.69 89 ALA A C 1
ATOM 726 O O . ALA A 1 89 ? -8.999 9.115 8.132 1.00 96.69 89 ALA A O 1
ATOM 727 N N . ILE A 1 90 ? -10.984 8.720 9.132 1.00 95.94 90 ILE A N 1
ATOM 728 C CA . ILE A 1 90 ? -10.870 9.745 10.165 1.00 95.94 90 ILE A CA 1
ATOM 729 C C . ILE A 1 90 ? -10.917 9.104 11.552 1.00 95.94 90 ILE A C 1
ATOM 731 O O . ILE A 1 90 ? -11.780 8.270 11.831 1.00 95.94 90 ILE A O 1
ATOM 735 N N . THR A 1 91 ? -9.985 9.486 12.423 1.00 97.12 91 THR A N 1
ATOM 736 C CA . THR A 1 91 ? -9.943 9.015 13.811 1.00 97.12 91 THR A CA 1
ATOM 737 C C . THR A 1 91 ? -11.081 9.614 14.646 1.00 97.12 91 THR A C 1
ATOM 739 O O . THR A 1 91 ? -11.417 10.796 14.531 1.00 97.12 91 THR A O 1
ATOM 742 N N . GLY A 1 92 ? -11.669 8.793 15.511 1.00 97.25 92 GLY A N 1
ATOM 743 C CA . GLY A 1 92 ? -12.728 9.147 16.449 1.00 97.25 92 GLY A CA 1
ATOM 744 C C . GLY A 1 92 ? -12.201 9.741 17.756 1.00 97.25 92 GLY A C 1
ATOM 745 O O . GLY A 1 92 ? -10.991 9.794 17.998 1.00 97.25 92 GLY A O 1
ATOM 746 N N . LYS A 1 93 ? -13.133 10.179 18.610 1.00 95.38 93 LYS A N 1
ATOM 747 C CA . LYS A 1 93 ? -12.859 10.881 19.877 1.00 95.38 93 LYS A CA 1
ATOM 748 C C . LYS A 1 93 ? -12.069 10.059 20.889 1.00 95.38 93 LYS A C 1
ATOM 750 O O . LYS A 1 93 ? -11.280 10.649 21.619 1.00 95.38 93 LYS A O 1
ATOM 755 N N . GLY A 1 94 ? -12.254 8.738 20.931 1.00 95.44 94 GLY A N 1
ATOM 756 C CA . GLY A 1 94 ? -11.508 7.859 21.834 1.00 95.44 94 GLY A CA 1
ATOM 757 C C . GLY A 1 94 ? -10.064 7.589 21.405 1.00 95.44 94 GLY A C 1
ATOM 758 O O . GLY A 1 94 ? -9.345 6.874 22.101 1.00 95.44 94 GLY A O 1
ATOM 759 N N . SER A 1 95 ? -9.610 8.149 20.279 1.00 97.62 95 SER A N 1
ATOM 760 C CA . SER A 1 95 ? -8.249 7.913 19.796 1.00 97.62 95 SER A CA 1
ATOM 761 C C . SER A 1 95 ? -7.214 8.559 20.715 1.00 97.62 95 SER A C 1
ATOM 763 O O . SER A 1 95 ? -7.405 9.659 21.234 1.00 97.62 95 SER A O 1
ATOM 765 N N . THR A 1 96 ? -6.078 7.892 20.879 1.00 96.19 96 THR A N 1
ATOM 766 C CA . THR A 1 96 ? -4.929 8.361 21.658 1.00 96.19 96 THR A CA 1
ATOM 767 C C . THR A 1 96 ? -3.634 7.994 20.939 1.00 96.19 96 THR A C 1
ATOM 769 O O . THR A 1 96 ? -3.640 7.370 19.877 1.00 96.19 96 THR A O 1
ATOM 772 N N . LEU A 1 97 ? -2.485 8.388 21.484 1.00 94.75 97 LEU A N 1
ATOM 773 C CA . LEU A 1 97 ? -1.222 7.953 20.908 1.00 94.75 97 LEU A CA 1
ATOM 774 C C . LEU A 1 97 ? -1.030 6.441 21.099 1.00 94.75 97 LEU A C 1
ATOM 776 O O . LEU A 1 97 ? -0.860 5.976 22.224 1.00 94.75 97 LEU A O 1
ATOM 780 N N . GLY A 1 98 ? -0.988 5.708 19.988 1.00 97.06 98 GLY A N 1
ATOM 781 C CA . GLY A 1 98 ? -0.865 4.247 19.957 1.00 97.06 98 GLY A CA 1
ATOM 782 C C . GLY A 1 98 ? -2.198 3.512 19.794 1.00 97.06 98 GLY A C 1
ATOM 783 O O . GLY A 1 98 ? -2.181 2.308 19.570 1.00 97.06 98 GLY A O 1
ATOM 784 N N . VAL A 1 99 ? -3.335 4.219 19.849 1.00 98.31 99 VAL A N 1
ATOM 785 C CA . VAL A 1 99 ? -4.670 3.632 19.659 1.00 98.31 99 VAL A CA 1
ATOM 786 C C . VAL A 1 99 ? -5.518 4.520 18.755 1.00 98.31 99 VAL A C 1
ATOM 788 O O . VAL A 1 99 ? -5.773 5.683 19.065 1.00 98.31 99 VAL A O 1
ATOM 791 N N . ILE A 1 100 ? -6.000 3.964 17.650 1.00 98.38 100 ILE A N 1
ATOM 792 C CA . ILE A 1 100 ? -7.033 4.582 16.819 1.00 98.38 100 ILE A CA 1
ATOM 793 C C . ILE A 1 100 ? -8.380 3.986 17.203 1.00 98.38 100 ILE A C 1
ATOM 795 O O . ILE A 1 100 ? -8.540 2.771 17.211 1.00 98.38 100 ILE A O 1
ATOM 799 N N . GLU A 1 101 ? -9.358 4.846 17.455 1.00 98.25 101 GLU A N 1
ATOM 800 C CA . GLU A 1 101 ? -10.774 4.491 17.464 1.00 98.25 101 GLU A CA 1
ATOM 801 C C . GLU A 1 101 ? -11.398 4.990 16.157 1.00 98.25 101 GLU A C 1
ATOM 803 O O . GLU A 1 101 ? -11.171 6.130 15.755 1.00 98.25 101 GLU A O 1
ATOM 808 N N . CYS A 1 102 ? -12.180 4.165 15.471 1.00 97.75 102 CYS A N 1
ATOM 809 C CA . CYS A 1 102 ? -12.933 4.558 14.287 1.00 97.75 102 CYS A CA 1
ATOM 810 C C . CYS A 1 102 ? -14.150 3.643 14.138 1.00 97.75 102 CYS A C 1
ATOM 812 O O . CYS A 1 102 ? -14.008 2.439 13.943 1.00 97.75 102 CYS A O 1
ATOM 814 N N . SER A 1 103 ? -15.362 4.196 14.181 1.00 95.56 103 SER A N 1
ATOM 815 C CA . SER A 1 103 ? -16.585 3.394 14.030 1.00 95.56 103 SER A CA 1
ATOM 816 C C . SER A 1 103 ? -16.649 2.659 12.688 1.00 95.56 103 SER A C 1
ATOM 818 O O . SER A 1 103 ? -17.168 1.551 12.634 1.00 95.56 103 SER A O 1
ATOM 820 N N . ALA A 1 104 ? -16.074 3.232 11.625 1.00 95.25 104 ALA A N 1
ATOM 821 C CA . ALA A 1 104 ? -16.012 2.591 10.315 1.00 95.25 104 ALA A CA 1
ATOM 822 C C . ALA A 1 104 ? -15.120 1.334 10.300 1.00 95.25 104 ALA A C 1
ATOM 824 O O . ALA A 1 104 ? -15.404 0.428 9.522 1.00 95.25 104 ALA A O 1
ATOM 825 N N . LEU A 1 105 ? -14.099 1.246 11.171 1.00 95.38 105 LEU A N 1
ATOM 826 C CA . LEU A 1 105 ? -13.345 -0.001 11.373 1.00 95.38 105 LEU A CA 1
ATOM 827 C C . LEU A 1 105 ? -14.241 -1.082 11.983 1.00 95.38 105 LEU A C 1
ATOM 829 O O . LEU A 1 105 ? -14.237 -2.213 11.518 1.00 95.38 105 LEU A O 1
ATOM 833 N N . GLY A 1 106 ? -15.075 -0.712 12.960 1.00 93.00 106 GLY A N 1
ATOM 834 C CA . GLY A 1 106 ? -15.986 -1.644 13.633 1.00 93.00 106 GLY A CA 1
ATOM 835 C C . GLY A 1 106 ? -17.083 -2.212 12.733 1.00 93.00 106 GLY A C 1
ATOM 836 O O . GLY A 1 106 ? -17.685 -3.223 13.071 1.00 93.00 106 GLY A O 1
ATOM 837 N N . SER A 1 107 ? -17.328 -1.576 11.587 1.00 93.38 107 SER A N 1
ATOM 838 C CA . SER A 1 107 ? -18.236 -2.071 10.548 1.00 93.38 107 SER A CA 1
ATOM 839 C C . SER A 1 107 ? -17.532 -2.911 9.476 1.00 93.38 107 SER A C 1
ATOM 841 O O . SER A 1 107 ? -18.206 -3.425 8.585 1.00 93.38 107 SER A O 1
ATOM 843 N N . SER A 1 108 ? -16.198 -3.006 9.506 1.00 93.19 108 SER A N 1
ATOM 844 C CA . SER A 1 108 ? -15.408 -3.808 8.570 1.00 93.19 108 SER A CA 1
ATOM 845 C C . SER A 1 108 ? -15.026 -5.139 9.206 1.00 93.19 108 SER A C 1
ATOM 847 O O . SER A 1 108 ? -14.510 -5.175 10.316 1.00 93.19 108 SER A O 1
ATOM 849 N N . GLU A 1 109 ? -15.197 -6.237 8.474 1.00 95.56 109 GLU A N 1
ATOM 850 C CA . GLU A 1 109 ? -14.744 -7.572 8.893 1.00 95.56 109 GLU A CA 1
ATOM 851 C C . GLU A 1 109 ? -13.265 -7.835 8.545 1.00 95.56 109 GLU A C 1
ATOM 853 O O . GLU A 1 109 ? -12.751 -8.929 8.774 1.00 95.56 109 GLU A O 1
ATOM 858 N N . GLN A 1 110 ? -12.556 -6.842 7.999 1.00 96.44 110 GLN A N 1
ATOM 859 C CA . GLN A 1 110 ? -11.153 -6.982 7.616 1.00 96.44 110 GLN A CA 1
ATOM 860 C C . GLN A 1 110 ? -10.232 -7.010 8.843 1.00 96.44 110 GLN A C 1
ATOM 862 O O . GLN A 1 110 ? -10.297 -6.158 9.735 1.00 96.44 110 GLN A O 1
ATOM 867 N N . ASP A 1 111 ? -9.311 -7.972 8.862 1.00 97.56 111 ASP A N 1
ATOM 868 C CA . ASP A 1 111 ? -8.238 -8.021 9.850 1.00 97.56 111 ASP A CA 1
ATOM 869 C C . ASP A 1 111 ? -7.009 -7.243 9.359 1.00 97.56 111 ASP A C 1
ATOM 871 O O . ASP A 1 111 ? -6.355 -7.602 8.383 1.00 97.56 111 ASP A O 1
ATOM 875 N N . LEU A 1 112 ? -6.685 -6.157 10.054 1.00 98.50 112 LEU A N 1
ATOM 876 C CA . LEU A 1 112 ? -5.598 -5.249 9.709 1.00 98.50 112 LEU A CA 1
ATOM 877 C C . LEU A 1 112 ? -4.330 -5.514 10.536 1.00 98.50 112 LEU A C 1
ATOM 879 O O . LEU A 1 112 ? -3.361 -4.757 10.436 1.00 98.50 112 LEU A O 1
ATOM 883 N N . ASN A 1 113 ? -4.332 -6.556 11.372 1.00 98.12 113 ASN A N 1
ATOM 884 C CA . ASN A 1 113 ? -3.206 -6.893 12.228 1.00 98.12 113 ASN A CA 1
ATOM 885 C C . ASN A 1 113 ? -1.934 -7.179 11.411 1.00 98.12 113 ASN A C 1
ATOM 887 O O . ASN A 1 113 ? -1.975 -7.856 10.384 1.00 98.12 113 ASN A O 1
ATOM 891 N N . GLY A 1 114 ? -0.794 -6.653 11.864 1.00 96.12 114 GLY A N 1
ATOM 892 C CA . GLY A 1 114 ? 0.481 -6.763 11.149 1.00 96.12 114 GLY A CA 1
ATOM 893 C C . GLY A 1 114 ? 0.602 -5.880 9.899 1.00 96.12 114 GLY A C 1
ATOM 894 O O . GLY A 1 114 ? 1.640 -5.912 9.241 1.00 96.12 114 GLY A O 1
ATOM 895 N N . GLY A 1 115 ? -0.422 -5.083 9.572 1.00 96.94 115 GLY A N 1
ATOM 896 C CA . GLY A 1 115 ? -0.373 -4.093 8.498 1.00 96.94 115 GLY A CA 1
ATOM 897 C C . GLY A 1 115 ? 0.469 -2.857 8.831 1.00 96.94 115 GLY A C 1
ATOM 898 O O . GLY A 1 115 ? 1.040 -2.724 9.915 1.00 96.94 115 GLY A O 1
ATOM 899 N N . LEU A 1 116 ? 0.508 -1.906 7.900 1.00 97.44 116 LEU A N 1
ATOM 900 C CA . LEU A 1 116 ? 1.154 -0.604 8.044 1.00 97.44 116 LEU A CA 1
ATOM 901 C C . LEU A 1 116 ? 0.108 0.512 8.091 1.00 97.44 116 LEU A C 1
ATOM 903 O O . LEU A 1 116 ? -0.567 0.811 7.108 1.00 97.44 116 LEU A O 1
ATOM 907 N N . LEU A 1 117 ? 0.011 1.169 9.242 1.00 98.38 117 LEU A N 1
ATOM 908 C CA . LEU A 1 117 ? -0.750 2.394 9.440 1.00 98.38 117 LEU A CA 1
ATOM 909 C C . LEU A 1 117 ? -0.009 3.576 8.817 1.00 98.38 117 LEU A C 1
ATOM 911 O O . LEU A 1 117 ? 1.127 3.858 9.191 1.00 98.38 117 LEU A O 1
ATOM 915 N N . TYR A 1 118 ? -0.694 4.335 7.968 1.00 97.00 118 TYR A N 1
ATOM 916 C CA . TYR A 1 118 ? -0.275 5.651 7.495 1.00 97.00 118 TYR A CA 1
ATOM 917 C C . TYR A 1 118 ? -1.127 6.714 8.179 1.00 97.00 118 TYR A C 1
ATOM 919 O O . TYR A 1 118 ? -2.321 6.816 7.915 1.00 97.00 118 TYR A O 1
ATOM 927 N N . LEU A 1 119 ? -0.518 7.527 9.039 1.00 95.75 119 LEU A N 1
ATOM 928 C CA . LEU A 1 119 ? -1.201 8.495 9.894 1.00 95.75 119 LEU A CA 1
ATOM 929 C C . LEU A 1 119 ? -0.722 9.921 9.616 1.00 95.75 119 LEU A C 1
ATOM 931 O O . LEU A 1 119 ? 0.468 10.216 9.714 1.00 95.75 119 LEU A O 1
ATOM 935 N N . LYS A 1 120 ? -1.663 10.830 9.355 1.00 93.25 120 LYS A N 1
ATOM 936 C CA . LYS A 1 120 ? -1.448 12.282 9.385 1.00 93.25 120 LYS A CA 1
ATOM 937 C C . LYS A 1 120 ? -1.923 12.847 10.714 1.00 93.25 120 LYS A C 1
ATOM 939 O O . LYS A 1 120 ? -3.127 12.917 10.963 1.00 93.25 120 LYS A O 1
ATOM 944 N N . LEU A 1 121 ? -0.975 13.272 11.544 1.00 89.00 121 LEU A N 1
ATOM 945 C CA . LEU A 1 121 ? -1.245 13.666 12.924 1.00 89.00 121 LEU A CA 1
ATOM 946 C C . LEU A 1 121 ? -1.539 15.174 13.076 1.00 89.00 121 LEU A C 1
ATOM 948 O O . LEU A 1 121 ? -0.857 16.031 12.510 1.00 89.00 121 LEU A O 1
ATOM 952 N N . SER A 1 122 ? -2.564 15.474 13.876 1.00 81.38 122 SER A N 1
ATOM 953 C CA . SER A 1 122 ? -2.974 16.774 14.430 1.00 81.38 122 SER A CA 1
ATOM 954 C C . SER A 1 122 ? -3.038 17.928 13.424 1.00 81.38 122 SER A C 1
ATOM 956 O O . SER A 1 122 ? -2.501 19.014 13.655 1.00 81.38 122 SER A O 1
ATOM 958 N N . LYS A 1 123 ? -3.729 17.697 12.297 1.00 73.56 123 LYS A N 1
ATOM 959 C CA . LYS A 1 123 ? -3.981 18.679 11.216 1.00 73.56 123 LYS A CA 1
ATOM 960 C C . LYS A 1 123 ? -2.719 19.300 10.585 1.00 73.56 123 LYS A C 1
ATOM 962 O O . LYS A 1 123 ? -2.819 20.317 9.901 1.00 73.56 123 LYS A O 1
ATOM 967 N N . GLY A 1 124 ? -1.543 18.704 10.794 1.00 68.44 124 GLY A N 1
ATOM 968 C CA . GLY A 1 124 ? -0.295 19.090 10.135 1.00 68.44 124 GLY A CA 1
ATOM 969 C C . GLY A 1 124 ? 0.000 18.267 8.876 1.00 68.44 124 GLY A C 1
ATOM 970 O O . GLY A 1 124 ? -0.736 17.350 8.517 1.00 68.44 124 GLY A O 1
ATOM 971 N N . ASN A 1 125 ? 1.136 18.556 8.234 1.00 72.75 125 ASN A N 1
ATOM 972 C CA . ASN A 1 125 ? 1.673 17.752 7.123 1.00 72.75 125 ASN A CA 1
ATOM 973 C C . ASN A 1 125 ? 2.545 16.574 7.597 1.00 72.75 125 ASN A C 1
ATOM 975 O O . ASN A 1 125 ? 3.175 15.896 6.786 1.00 72.75 125 ASN A O 1
ATOM 979 N N . ASN A 1 126 ? 2.583 16.316 8.906 1.00 82.56 126 ASN A N 1
ATOM 980 C CA . ASN A 1 126 ? 3.397 15.257 9.480 1.00 82.56 126 ASN A CA 1
ATOM 981 C C . ASN A 1 126 ? 2.732 13.899 9.305 1.00 82.56 126 ASN A C 1
ATOM 983 O O . ASN A 1 126 ? 1.676 13.622 9.876 1.00 82.56 126 ASN A O 1
ATOM 987 N N . CYS A 1 127 ? 3.384 13.081 8.485 1.00 89.44 127 CYS A N 1
ATOM 988 C CA . CYS A 1 127 ? 2.979 11.725 8.177 1.00 89.44 127 CYS A CA 1
ATOM 989 C C . CYS A 1 127 ? 3.883 10.747 8.929 1.00 89.44 127 CYS A C 1
ATOM 991 O O . CYS A 1 127 ? 5.109 10.896 8.928 1.00 89.44 127 CYS A O 1
ATOM 993 N N . PHE A 1 128 ? 3.267 9.747 9.543 1.00 93.25 128 PHE A N 1
ATOM 994 C CA . PHE A 1 128 ? 3.938 8.641 10.204 1.00 93.25 128 PHE A CA 1
ATOM 995 C C . PHE A 1 128 ? 3.459 7.338 9.583 1.00 93.25 128 PHE A C 1
ATOM 997 O O . PHE A 1 128 ? 2.263 7.168 9.363 1.00 93.25 128 PHE A O 1
ATOM 1004 N N . THR A 1 129 ? 4.394 6.426 9.338 1.00 95.81 129 THR A N 1
ATOM 1005 C CA . THR A 1 129 ? 4.086 5.044 8.969 1.00 95.81 129 THR A CA 1
ATOM 1006 C C . THR A 1 129 ? 4.491 4.142 10.125 1.00 95.81 129 THR A C 1
ATOM 1008 O O . THR A 1 129 ? 5.637 4.230 10.578 1.00 95.81 129 THR A O 1
ATOM 1011 N N . ARG A 1 130 ? 3.567 3.336 10.651 1.00 97.31 130 ARG A N 1
ATOM 1012 C CA . ARG A 1 130 ? 3.802 2.467 11.814 1.00 97.31 130 ARG A CA 1
ATOM 1013 C C . ARG A 1 130 ? 3.140 1.104 11.662 1.00 97.31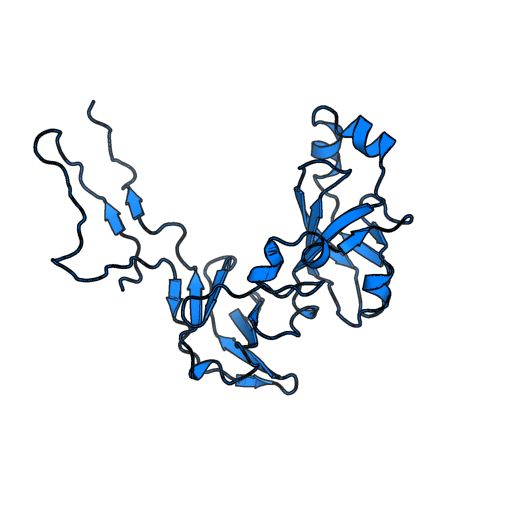 130 ARG A C 1
ATOM 1015 O O . ARG A 1 130 ? 2.062 1.042 11.082 1.00 97.31 130 ARG A O 1
ATOM 1022 N N . PRO A 1 131 ? 3.750 0.029 12.181 1.00 98.00 131 PRO A N 1
ATOM 1023 C CA . PRO A 1 131 ? 3.109 -1.273 12.180 1.00 98.00 131 PRO A CA 1
ATOM 1024 C C . PRO A 1 131 ? 1.882 -1.273 13.096 1.00 98.00 131 PRO A C 1
ATOM 1026 O O . PRO A 1 131 ? 1.900 -0.706 14.192 1.00 98.00 131 PRO A O 1
ATOM 1029 N N . VAL A 1 132 ? 0.827 -1.928 12.628 1.00 98.62 132 VAL A N 1
ATOM 1030 C CA . VAL A 1 132 ? -0.351 -2.282 13.417 1.00 98.62 132 VAL A CA 1
ATOM 1031 C C . VAL A 1 132 ? 0.008 -3.475 14.293 1.00 98.62 132 VAL A C 1
ATOM 1033 O O . VAL A 1 132 ? 0.436 -4.510 13.785 1.00 98.62 132 VAL A O 1
ATOM 1036 N N . THR A 1 133 ? -0.159 -3.332 15.604 1.00 98.69 133 THR A N 1
ATOM 1037 C CA . THR A 1 133 ? 0.227 -4.352 16.591 1.00 98.69 133 THR A CA 1
ATOM 1038 C C . THR A 1 133 ? -0.951 -5.187 17.077 1.00 98.69 133 THR A C 1
ATOM 1040 O O . THR A 1 133 ? -0.734 -6.277 17.601 1.00 98.69 133 THR A O 1
ATOM 1043 N N . SER A 1 134 ? -2.179 -4.676 16.937 1.00 98.50 134 SER A N 1
ATOM 1044 C CA . SER A 1 134 ? -3.402 -5.399 17.288 1.00 98.50 134 SER A CA 1
ATOM 1045 C C . SER A 1 134 ? -4.605 -4.838 16.532 1.00 98.50 134 SER A C 1
ATOM 1047 O O . SER A 1 134 ? -4.903 -3.643 16.601 1.00 98.50 134 SER A O 1
ATOM 1049 N N . HIS A 1 135 ? -5.307 -5.713 15.820 1.00 98.62 135 HIS A N 1
ATOM 1050 C CA . HIS A 1 135 ? -6.634 -5.488 15.252 1.00 98.62 135 HIS A CA 1
ATOM 1051 C C . HIS A 1 135 ? -7.294 -6.850 14.997 1.00 98.62 135 HIS A C 1
ATOM 1053 O O . HIS A 1 135 ? -6.634 -7.885 15.057 1.00 98.62 135 HIS A O 1
ATOM 1059 N N . ARG A 1 136 ? -8.601 -6.855 14.744 1.00 97.25 136 ARG A N 1
ATOM 1060 C CA . ARG A 1 136 ? -9.341 -7.989 14.176 1.00 97.25 136 ARG A CA 1
ATOM 1061 C C . ARG A 1 136 ? -10.577 -7.456 13.456 1.00 97.25 136 ARG A C 1
ATOM 1063 O O . ARG A 1 136 ? -11.021 -6.355 13.778 1.00 97.25 136 ARG A O 1
ATOM 1070 N N . GLY A 1 137 ? -11.162 -8.246 12.561 1.00 97.19 137 GLY A N 1
ATOM 1071 C CA . GLY A 1 137 ? -12.454 -7.917 11.953 1.00 97.19 137 GLY A CA 1
ATOM 1072 C C . GLY A 1 137 ? -13.520 -7.557 13.000 1.00 97.19 137 GLY A C 1
ATOM 1073 O O . GLY A 1 137 ? -13.572 -8.147 14.084 1.00 97.19 137 GLY A O 1
ATOM 1074 N N . GLY A 1 138 ? -14.311 -6.529 12.703 1.00 97.12 138 GLY A N 1
ATOM 1075 C CA . GLY A 1 138 ? -15.382 -5.994 13.543 1.00 97.12 138 GLY A CA 1
ATOM 1076 C C . GLY A 1 138 ? -14.911 -5.143 14.729 1.00 97.12 138 GLY A C 1
ATOM 1077 O O . GLY A 1 138 ? -15.733 -4.635 15.494 1.00 97.12 138 GLY A O 1
ATOM 1078 N N . ALA A 1 139 ? -13.601 -4.966 14.940 1.00 97.81 139 ALA A N 1
ATOM 1079 C CA . ALA A 1 139 ? -13.097 -4.108 16.007 1.00 97.81 139 ALA A CA 1
ATOM 1080 C C . ALA A 1 139 ? -13.141 -2.628 15.595 1.00 97.81 139 ALA A C 1
ATOM 1082 O O . ALA A 1 139 ? -12.565 -2.224 14.595 1.00 97.81 139 ALA A O 1
ATOM 1083 N N . ALA A 1 140 ? -13.760 -1.778 16.416 1.00 97.81 140 ALA A N 1
ATOM 1084 C CA . ALA A 1 140 ? -13.740 -0.325 16.207 1.00 97.81 140 ALA A CA 1
ATOM 1085 C C . ALA A 1 140 ? -12.417 0.338 16.632 1.00 97.81 140 ALA A C 1
ATOM 1087 O O . ALA A 1 140 ? -12.267 1.554 16.510 1.00 97.81 140 ALA A O 1
ATOM 1088 N N . THR A 1 141 ? -11.474 -0.439 17.168 1.00 98.38 141 THR A N 1
ATOM 1089 C CA . THR A 1 141 ? -10.207 0.049 17.712 1.00 98.38 141 THR A CA 1
ATOM 1090 C C . THR A 1 141 ? -9.032 -0.726 17.143 1.00 98.38 141 THR A C 1
ATOM 1092 O O . THR A 1 141 ? -9.076 -1.953 17.066 1.00 98.38 141 THR A O 1
ATOM 1095 N N . LEU A 1 142 ? -7.962 -0.004 16.828 1.00 98.50 142 LEU A N 1
ATOM 1096 C CA . LEU A 1 142 ? -6.708 -0.522 16.301 1.00 98.50 142 LEU A CA 1
ATOM 1097 C C . LEU A 1 142 ? -5.543 -0.001 17.147 1.00 98.50 142 LEU A C 1
ATOM 1099 O O . LEU A 1 142 ? -5.459 1.201 17.402 1.00 98.50 142 LEU A O 1
ATOM 1103 N N . GLU A 1 143 ? -4.620 -0.880 17.528 1.00 98.75 143 GLU A N 1
ATOM 1104 C CA . GLU A 1 143 ? -3.372 -0.501 18.198 1.00 98.75 143 GLU A CA 1
ATOM 1105 C C . GLU A 1 143 ? -2.202 -0.479 17.211 1.00 98.75 143 GLU A C 1
ATOM 1107 O O . GLU A 1 143 ? -2.125 -1.300 16.292 1.00 98.75 143 GLU A O 1
ATOM 1112 N N . TYR A 1 144 ? -1.272 0.455 17.400 1.00 98.50 144 TYR A N 1
ATOM 1113 C CA . TYR A 1 144 ? -0.094 0.595 16.547 1.00 98.50 144 TYR A CA 1
ATOM 1114 C C . TYR A 1 144 ? 1.152 0.972 17.348 1.00 98.50 144 TYR A C 1
ATOM 1116 O O . TYR A 1 144 ? 1.079 1.624 18.394 1.00 98.50 144 TYR A O 1
ATOM 1124 N N . ASP A 1 145 ? 2.323 0.618 16.819 1.00 98.06 145 ASP A N 1
ATOM 1125 C CA . ASP A 1 145 ? 3.596 0.986 17.434 1.00 98.06 145 ASP A CA 1
ATOM 1126 C C . ASP A 1 145 ? 3.797 2.507 17.386 1.00 98.06 145 ASP A C 1
ATOM 1128 O O . ASP A 1 145 ? 3.995 3.110 16.333 1.00 98.06 145 ASP A O 1
ATOM 1132 N N . LYS A 1 146 ? 3.764 3.155 18.547 1.00 95.19 146 LYS A N 1
ATOM 1133 C CA . LYS A 1 146 ? 3.969 4.604 18.671 1.00 95.19 146 LYS A CA 1
ATOM 1134 C C . LYS A 1 146 ? 5.442 5.022 18.717 1.00 95.19 146 LYS A C 1
ATOM 1136 O O . LYS A 1 146 ? 5.729 6.224 18.759 1.00 95.19 146 LYS A O 1
ATOM 1141 N N . THR A 1 147 ? 6.381 4.075 18.698 1.00 94.38 147 THR A N 1
ATOM 1142 C CA . THR A 1 147 ? 7.818 4.339 18.844 1.00 94.38 147 THR A CA 1
ATOM 1143 C C . THR A 1 147 ? 8.293 5.387 17.837 1.00 94.38 147 THR A C 1
ATOM 1145 O O . THR A 1 147 ? 7.939 5.381 16.656 1.00 94.38 147 THR A O 1
ATOM 1148 N N . GLY A 1 148 ? 9.061 6.370 18.310 1.00 87.75 148 GLY A N 1
ATOM 1149 C CA . GLY A 1 148 ? 9.592 7.469 17.496 1.00 87.75 148 GLY A CA 1
ATOM 1150 C C . GLY A 1 148 ? 8.581 8.553 17.093 1.00 87.75 148 GLY A C 1
ATOM 1151 O O . GLY A 1 148 ? 9.011 9.602 16.613 1.00 87.75 148 GLY A O 1
ATOM 1152 N N . ILE A 1 149 ? 7.270 8.359 17.303 1.00 89.88 149 ILE A N 1
ATOM 1153 C CA . ILE A 1 149 ? 6.293 9.452 17.150 1.00 89.88 149 ILE A CA 1
ATOM 1154 C C . ILE A 1 149 ? 6.450 10.435 18.305 1.00 89.88 149 ILE A C 1
ATOM 1156 O O . ILE A 1 149 ? 6.530 11.630 18.056 1.00 89.88 149 ILE A O 1
ATOM 1160 N N . GLU A 1 150 ? 6.553 9.940 19.542 1.00 84.94 150 GLU A N 1
ATOM 1161 C CA . GLU A 1 150 ? 6.690 10.773 20.749 1.00 84.94 150 GLU A CA 1
ATOM 1162 C C . GLU A 1 150 ? 7.869 11.745 20.633 1.00 84.94 150 GLU A C 1
ATOM 1164 O O . GLU A 1 150 ? 7.702 12.940 20.843 1.00 84.94 150 GLU A O 1
ATOM 1169 N N . GLY A 1 151 ? 9.038 11.263 20.198 1.00 83.06 151 GLY A N 1
ATOM 1170 C CA . GLY A 1 151 ? 10.211 12.114 19.995 1.00 83.06 151 GLY A CA 1
ATOM 1171 C C . GLY A 1 151 ? 9.963 13.198 18.947 1.00 83.06 151 GLY A C 1
ATOM 1172 O O . GLY A 1 151 ? 10.006 14.382 19.263 1.00 83.06 151 GLY A O 1
ATOM 1173 N N . ARG A 1 152 ? 9.649 12.802 17.707 1.00 81.94 152 ARG A N 1
ATOM 1174 C CA . ARG A 1 152 ? 9.505 13.750 16.593 1.00 81.94 152 ARG A CA 1
ATOM 1175 C C . ARG A 1 152 ? 8.339 14.717 16.796 1.00 81.94 152 ARG A C 1
ATOM 1177 O O . ARG A 1 152 ? 8.483 15.913 16.574 1.00 81.94 152 ARG A O 1
ATOM 1184 N N . ALA A 1 153 ? 7.181 14.210 17.206 1.00 83.75 153 ALA A N 1
ATOM 1185 C CA . ALA A 1 153 ? 5.978 15.019 17.322 1.00 83.75 153 ALA A CA 1
ATOM 1186 C C . ALA A 1 153 ? 6.023 15.986 18.519 1.00 83.75 153 ALA A C 1
ATOM 1188 O O . ALA A 1 153 ? 5.321 16.992 18.492 1.00 83.75 153 ALA A O 1
ATOM 1189 N N . TRP A 1 154 ? 6.869 15.748 19.529 1.00 84.00 154 TRP A N 1
ATOM 1190 C CA . TRP A 1 154 ? 7.065 16.699 20.629 1.00 84.00 154 TRP A CA 1
ATOM 1191 C C . TRP A 1 154 ? 8.332 17.553 20.514 1.00 84.00 154 TRP A C 1
ATOM 1193 O O . TRP A 1 154 ? 8.486 18.496 21.287 1.00 84.00 154 TRP A O 1
ATOM 1203 N N . SER A 1 155 ? 9.210 17.274 19.547 1.00 82.75 155 SER A N 1
ATOM 1204 C CA . SER A 1 155 ? 10.411 18.077 19.287 1.00 82.75 155 SER A CA 1
ATOM 1205 C C . SER A 1 155 ? 10.296 19.002 18.072 1.00 82.75 155 SER A C 1
ATOM 1207 O O . SER A 1 155 ? 11.170 19.838 17.871 1.00 82.75 155 SER A O 1
ATOM 1209 N N . GLU A 1 156 ? 9.282 18.829 17.220 1.00 81.12 156 GLU A N 1
ATOM 1210 C CA . GLU A 1 156 ? 9.106 19.626 16.000 1.00 81.12 156 GLU A CA 1
ATOM 1211 C C . GLU A 1 156 ? 8.329 20.923 16.268 1.00 81.12 156 GLU A C 1
ATOM 1213 O O . GLU A 1 156 ? 7.317 20.931 16.982 1.00 81.12 156 GLU A O 1
ATOM 1218 N N . ASP A 1 157 ? 8.776 22.017 15.646 1.00 75.38 157 ASP A N 1
ATOM 1219 C CA . ASP A 1 157 ? 8.191 23.344 15.823 1.00 75.38 157 ASP A CA 1
ATOM 1220 C C . ASP A 1 157 ? 6.668 23.321 15.638 1.00 75.38 157 ASP A C 1
ATOM 1222 O O . ASP A 1 157 ? 6.128 22.860 14.627 1.00 75.38 157 ASP A O 1
ATOM 1226 N N . SER A 1 158 ? 5.951 23.870 16.626 1.00 83.25 158 SER A N 1
ATOM 1227 C CA . SER A 1 158 ? 4.484 23.993 16.706 1.00 83.25 158 SER A CA 1
ATOM 1228 C C . SER A 1 158 ? 3.667 22.690 16.754 1.00 83.25 158 SER A C 1
ATOM 1230 O O . SER A 1 158 ? 2.438 22.755 16.840 1.00 83.25 158 SER A O 1
ATOM 1232 N N . MET A 1 159 ? 4.295 21.508 16.741 1.00 85.69 159 MET A N 1
ATOM 1233 C CA . MET A 1 159 ? 3.572 20.239 16.869 1.00 85.69 159 MET A CA 1
ATOM 1234 C C . MET A 1 159 ? 3.020 19.977 18.283 1.00 85.69 159 MET A C 1
ATOM 1236 O O . MET A 1 159 ? 1.831 19.656 18.366 1.00 85.69 159 MET A O 1
ATOM 1240 N N . PRO A 1 160 ? 3.772 20.198 19.384 1.00 88.25 160 PRO A N 1
ATOM 1241 C CA . PRO A 1 160 ? 3.228 20.069 20.739 1.00 88.25 160 PRO A CA 1
ATOM 1242 C C . PRO A 1 160 ? 1.940 20.876 20.941 1.00 88.25 160 PRO A C 1
ATOM 1244 O O . PRO A 1 160 ? 0.944 20.363 21.446 1.00 88.25 160 PRO A O 1
ATOM 1247 N N . GLU A 1 161 ? 1.923 22.124 20.464 1.00 89.00 161 GLU A N 1
ATOM 1248 C CA . GLU A 1 161 ? 0.757 23.007 20.570 1.00 89.00 161 GLU A CA 1
ATOM 1249 C C . GLU A 1 161 ? -0.412 22.546 19.689 1.00 89.00 161 GLU A C 1
ATOM 1251 O O . GLU A 1 161 ? -1.573 22.660 20.084 1.00 89.00 161 GLU A O 1
ATOM 1256 N N . ARG A 1 162 ? -0.141 21.973 18.507 1.00 88.69 162 ARG A N 1
ATOM 1257 C CA . ARG A 1 162 ? -1.186 21.377 17.661 1.00 88.69 162 ARG A CA 1
ATOM 1258 C C . ARG A 1 162 ? -1.796 20.135 18.292 1.00 88.69 162 ARG A C 1
ATOM 1260 O O . ARG A 1 162 ? -3.017 20.012 18.269 1.00 88.69 162 ARG A O 1
ATOM 1267 N N . ILE A 1 163 ? -0.987 19.253 18.873 1.00 89.62 163 ILE A N 1
ATOM 1268 C CA . ILE A 1 163 ? -1.481 18.075 19.597 1.00 89.62 163 ILE A CA 1
ATOM 1269 C C . ILE A 1 163 ? -2.300 18.524 20.805 1.00 89.62 163 ILE A C 1
ATOM 1271 O O . ILE A 1 163 ? -3.402 18.032 21.012 1.00 89.62 163 ILE A O 1
ATOM 1275 N N . LYS A 1 164 ? -1.833 19.527 21.552 1.00 90.25 164 LYS A N 1
ATOM 1276 C CA . LYS A 1 164 ? -2.589 20.110 22.667 1.00 90.25 164 LYS A CA 1
ATOM 1277 C C . LYS A 1 164 ? -3.933 20.704 22.226 1.00 90.25 164 LYS A C 1
ATOM 1279 O O . LYS A 1 164 ? -4.913 20.592 22.953 1.00 90.25 164 LYS A O 1
ATOM 1284 N N . LYS A 1 165 ? -3.988 21.336 21.048 1.00 91.00 165 LYS A N 1
ATOM 1285 C CA . LYS A 1 165 ? -5.193 22.001 20.521 1.00 91.00 165 LYS A CA 1
ATOM 1286 C C . LYS A 1 165 ? -6.187 21.054 19.847 1.00 91.00 165 LYS A C 1
ATOM 1288 O O . LYS A 1 165 ? -7.389 21.243 19.991 1.00 91.00 165 LYS A O 1
ATOM 1293 N N . PHE A 1 166 ? -5.701 20.113 19.043 1.00 89.44 166 PHE A N 1
ATOM 1294 C CA . PHE A 1 166 ? -6.526 19.261 18.180 1.00 89.44 166 PHE A CA 1
ATOM 1295 C C . PHE A 1 166 ? -6.576 17.804 18.642 1.00 89.44 166 PHE A C 1
ATOM 1297 O O . PHE A 1 166 ? -7.446 17.064 18.198 1.00 89.44 166 PHE A O 1
ATOM 1304 N N . GLY A 1 167 ? -5.666 17.394 19.524 1.00 91.06 167 GLY A N 1
ATOM 1305 C CA . GLY A 1 167 ? -5.597 16.037 20.042 1.00 91.06 167 GLY A CA 1
ATOM 1306 C C . GLY A 1 167 ? -5.404 14.992 18.946 1.00 91.06 167 GLY A C 1
ATOM 1307 O O . GLY A 1 167 ? -4.723 15.214 17.934 1.00 91.06 167 GLY A O 1
ATOM 1308 N N . PHE A 1 168 ? -6.020 13.838 19.189 1.00 93.31 168 PHE A N 1
ATOM 1309 C CA . PHE A 1 168 ? -5.956 12.656 18.336 1.00 93.31 168 PHE A CA 1
ATOM 1310 C C . PHE A 1 168 ? -7.249 12.395 17.555 1.00 93.31 168 PHE A C 1
ATOM 1312 O O . PHE A 1 168 ? -7.275 11.472 16.745 1.00 93.31 168 PHE A O 1
ATOM 1319 N N . GLU A 1 169 ? -8.290 13.204 17.760 1.00 94.06 169 GLU A N 1
ATOM 1320 C CA . GLU A 1 169 ? -9.537 13.168 16.993 1.00 94.06 169 GLU A CA 1
ATOM 1321 C C . GLU A 1 169 ? -9.339 13.816 15.614 1.00 94.06 169 GLU A C 1
ATOM 1323 O O . GLU A 1 169 ? -8.548 14.747 15.445 1.00 94.06 169 GLU A O 1
ATOM 1328 N N . SER A 1 170 ? -10.112 13.373 14.622 1.00 94.31 170 SER A N 1
ATOM 1329 C CA . SER A 1 170 ? -10.162 13.983 13.290 1.00 94.31 170 SER A CA 1
ATOM 1330 C C . SER A 1 170 ? -8.841 13.932 12.506 1.00 94.31 170 SER A C 1
ATOM 1332 O O . SER A 1 170 ? -8.617 14.727 11.587 1.00 94.31 170 SER A O 1
ATOM 1334 N N . ASN A 1 171 ? -7.954 13.003 12.855 1.00 94.50 171 ASN A N 1
ATOM 1335 C CA . ASN A 1 171 ? -6.727 12.734 12.119 1.00 94.50 171 ASN A CA 1
ATOM 1336 C C . ASN A 1 171 ? -7.005 11.804 10.947 1.00 94.50 171 ASN A C 1
ATOM 1338 O O . ASN A 1 171 ? -7.882 10.948 11.012 1.00 94.50 171 ASN A O 1
ATOM 1342 N N . ARG A 1 172 ? -6.248 11.982 9.864 1.00 95.75 172 ARG A N 1
ATOM 1343 C CA . ARG A 1 172 ? -6.422 11.197 8.640 1.00 95.75 172 ARG A CA 1
ATOM 1344 C C . ARG A 1 172 ? -5.538 9.969 8.679 1.00 95.75 172 ARG A C 1
ATOM 1346 O O . ARG A 1 172 ? -4.345 10.102 8.956 1.00 95.75 172 ARG A O 1
ATOM 1353 N N . PHE A 1 173 ? -6.093 8.815 8.339 1.00 97.12 173 PHE A N 1
ATOM 1354 C CA . PHE A 1 173 ? -5.313 7.593 8.245 1.00 97.12 173 PHE A CA 1
ATOM 1355 C C . PHE A 1 173 ? -5.838 6.611 7.196 1.00 97.12 173 PHE A C 1
ATOM 1357 O O . PHE A 1 173 ? -6.969 6.725 6.730 1.00 97.12 173 PHE A O 1
ATOM 1364 N N . PHE A 1 174 ? -4.988 5.670 6.810 1.00 97.81 174 PHE A N 1
ATOM 1365 C CA . PHE A 1 174 ? -5.371 4.419 6.162 1.00 97.81 174 PHE A CA 1
ATOM 1366 C C . PHE A 1 174 ? -4.401 3.330 6.627 1.00 97.81 174 PHE A C 1
ATOM 1368 O O . PHE A 1 174 ? -3.343 3.638 7.184 1.00 97.81 174 PHE A O 1
ATOM 1375 N N . VAL A 1 175 ? -4.751 2.069 6.408 1.00 98.38 175 VAL A N 1
ATOM 1376 C CA . VAL A 1 175 ? -3.915 0.924 6.770 1.00 98.38 175 VAL A CA 1
ATOM 1377 C C . VAL A 1 175 ? -3.718 0.045 5.548 1.00 98.38 175 VAL A C 1
ATOM 1379 O O . VAL A 1 175 ? -4.701 -0.424 4.989 1.00 98.38 175 VAL A O 1
ATOM 1382 N N . ALA A 1 176 ? -2.470 -0.181 5.145 1.00 97.88 176 ALA A N 1
ATOM 1383 C CA . ALA A 1 176 ? -2.131 -1.209 4.166 1.00 97.88 176 ALA A CA 1
ATOM 1384 C C . ALA A 1 176 ? -1.987 -2.553 4.891 1.00 97.88 176 ALA A C 1
ATOM 1386 O O . ALA A 1 176 ? -1.238 -2.640 5.865 1.00 97.88 176 ALA A O 1
ATOM 1387 N N . ALA A 1 177 ? -2.719 -3.586 4.480 1.00 97.62 177 ALA A N 1
ATOM 1388 C CA . ALA A 1 177 ? -2.711 -4.875 5.166 1.00 97.62 177 ALA A CA 1
ATOM 1389 C C . ALA A 1 177 ? -3.151 -6.027 4.261 1.00 97.62 177 ALA A C 1
ATOM 1391 O O . ALA A 1 177 ? -4.046 -5.888 3.430 1.00 97.62 177 ALA A O 1
ATOM 1392 N N . ARG A 1 178 ? -2.619 -7.223 4.534 1.00 96.50 178 ARG A N 1
ATOM 1393 C CA . ARG A 1 178 ? -3.037 -8.470 3.881 1.00 96.50 178 ARG A CA 1
ATOM 1394 C C . ARG A 1 178 ? -4.529 -8.772 4.043 1.00 96.50 178 ARG A C 1
ATOM 1396 O O . ARG A 1 178 ? -5.127 -9.351 3.138 1.00 96.50 178 ARG A O 1
ATOM 1403 N N . GLY A 1 179 ? -5.129 -8.454 5.189 1.00 97.12 179 GLY A N 1
ATOM 1404 C CA . GLY A 1 179 ? -6.564 -8.675 5.396 1.00 97.12 179 GLY A CA 1
ATOM 1405 C C . GLY A 1 179 ? -7.455 -7.616 4.751 1.00 97.12 179 GLY A C 1
ATOM 1406 O O . GLY A 1 179 ? -8.668 -7.774 4.796 1.00 97.12 179 GLY A O 1
ATOM 1407 N N . ALA A 1 180 ? -6.871 -6.586 4.128 1.00 97.75 180 ALA A N 1
ATOM 1408 C CA . ALA A 1 180 ? -7.595 -5.602 3.331 1.00 97.75 180 ALA A CA 1
ATOM 1409 C C . ALA A 1 180 ? -7.606 -5.918 1.823 1.00 97.75 180 ALA A C 1
ATOM 1411 O O . ALA A 1 180 ? -8.131 -5.130 1.056 1.00 97.75 180 ALA A O 1
ATOM 1412 N N . LEU A 1 181 ? -7.014 -7.040 1.389 1.00 97.69 181 LEU A N 1
ATOM 1413 C CA . LEU A 1 181 ? -7.011 -7.458 -0.016 1.00 97.69 181 LEU A CA 1
ATOM 1414 C C . LEU A 1 181 ? -8.382 -8.033 -0.384 1.00 97.69 181 LEU A C 1
ATOM 1416 O O . LEU A 1 181 ? -8.637 -9.210 -0.119 1.00 97.69 181 LEU A O 1
ATOM 1420 N N . ASP A 1 182 ? -9.254 -7.215 -0.970 1.00 96.19 182 ASP A N 1
ATOM 1421 C CA . ASP A 1 182 ? -10.643 -7.606 -1.241 1.00 96.19 182 ASP A CA 1
ATOM 1422 C C . ASP A 1 182 ? -11.262 -7.007 -2.514 1.00 96.19 182 ASP A C 1
ATOM 1424 O O . ASP A 1 182 ? -12.359 -7.401 -2.917 1.00 96.19 182 ASP A O 1
ATOM 1428 N N . THR A 1 183 ? -10.574 -6.070 -3.166 1.00 95.94 183 THR A N 1
ATOM 1429 C CA . THR A 1 183 ? -11.107 -5.307 -4.293 1.00 95.94 183 THR A CA 1
ATOM 1430 C C . THR A 1 183 ? -10.222 -5.428 -5.528 1.00 95.94 183 THR A C 1
ATOM 1432 O O . THR A 1 183 ? -9.007 -5.603 -5.461 1.00 95.94 183 THR A O 1
ATOM 1435 N N . ALA A 1 184 ? -10.839 -5.328 -6.708 1.00 96.81 184 ALA A N 1
ATOM 1436 C CA . ALA A 1 184 ? -10.107 -5.316 -7.970 1.00 96.81 184 ALA A CA 1
ATOM 1437 C C . ALA A 1 184 ? -9.034 -4.216 -8.003 1.00 96.81 184 ALA A C 1
ATOM 1439 O O . ALA A 1 184 ? -9.249 -3.104 -7.523 1.00 96.81 184 ALA A O 1
ATOM 1440 N N . CYS A 1 185 ? -7.914 -4.522 -8.658 1.00 97.31 185 CYS A N 1
ATOM 1441 C CA . CYS A 1 185 ? -6.711 -3.693 -8.739 1.00 97.31 185 CYS A CA 1
ATOM 1442 C C . CYS A 1 185 ? -5.891 -3.612 -7.440 1.00 97.31 185 CYS A C 1
ATOM 1444 O O . CYS A 1 185 ? -4.982 -2.780 -7.370 1.00 97.31 185 CYS A O 1
ATOM 1446 N N . GLU A 1 186 ? -6.165 -4.452 -6.441 1.00 98.06 186 GLU A N 1
ATOM 1447 C CA . GLU A 1 186 ? -5.346 -4.547 -5.234 1.00 98.06 186 GLU A CA 1
ATOM 1448 C C . GLU A 1 186 ? -4.298 -5.660 -5.304 1.00 98.06 186 GLU A C 1
ATOM 1450 O O . GLU A 1 186 ? -4.506 -6.705 -5.927 1.00 98.06 186 GLU A O 1
ATOM 1455 N N . TRP A 1 187 ? -3.169 -5.445 -4.629 1.00 98.06 187 TRP A N 1
ATOM 1456 C CA . TRP A 1 187 ? -2.094 -6.423 -4.490 1.00 98.06 187 TRP A CA 1
ATOM 1457 C C . TRP A 1 187 ? -1.531 -6.461 -3.067 1.00 98.06 187 TRP A C 1
ATOM 1459 O O . TRP A 1 187 ? -1.605 -5.485 -2.323 1.00 98.06 187 TRP A O 1
ATOM 1469 N N . TRP A 1 188 ? -0.924 -7.588 -2.698 1.00 97.12 188 TRP A N 1
ATOM 1470 C CA . TRP A 1 188 ? -0.155 -7.741 -1.462 1.00 97.12 188 TRP A CA 1
ATOM 1471 C C . TRP A 1 188 ? 1.049 -8.651 -1.692 1.00 97.12 188 TRP A C 1
ATOM 1473 O O . TRP A 1 188 ? 0.926 -9.675 -2.360 1.00 97.12 188 TRP A O 1
ATOM 1483 N N . HIS A 1 189 ? 2.204 -8.323 -1.111 1.00 95.94 189 HIS A N 1
ATOM 1484 C CA . HIS A 1 189 ? 3.373 -9.204 -1.127 1.00 95.94 189 HIS A CA 1
ATOM 1485 C C . HIS A 1 189 ? 3.576 -9.858 0.234 1.00 95.94 189 HIS A C 1
ATOM 1487 O O . HIS A 1 189 ? 3.840 -9.191 1.232 1.00 95.94 189 HIS A O 1
ATOM 1493 N N . ASP A 1 190 ? 3.463 -11.180 0.272 1.00 92.69 190 ASP A N 1
ATOM 1494 C CA . ASP A 1 190 ? 3.846 -11.970 1.432 1.00 92.69 190 ASP A CA 1
ATOM 1495 C C . ASP A 1 190 ? 5.328 -12.336 1.312 1.00 92.69 190 ASP A C 1
ATOM 1497 O O . ASP A 1 190 ? 5.702 -13.350 0.717 1.00 92.69 190 ASP A O 1
ATOM 1501 N N . ALA A 1 191 ? 6.188 -11.490 1.880 1.00 89.44 191 ALA A N 1
ATOM 1502 C CA . ALA A 1 191 ? 7.631 -11.712 1.875 1.00 89.44 191 ALA A CA 1
ATOM 1503 C C . ALA A 1 191 ? 8.042 -12.994 2.624 1.00 89.44 191 ALA A C 1
ATOM 1505 O O . ALA A 1 191 ? 9.035 -13.618 2.257 1.00 89.44 191 ALA A O 1
ATOM 1506 N N . GLY A 1 192 ? 7.273 -13.418 3.636 1.00 89.81 192 GLY A N 1
ATOM 1507 C CA . GLY A 1 192 ? 7.539 -14.650 4.384 1.00 89.81 192 GLY A CA 1
ATOM 1508 C C . GLY A 1 192 ? 7.332 -15.907 3.541 1.00 89.81 192 GLY A C 1
ATOM 1509 O O . GLY A 1 192 ? 8.000 -16.916 3.761 1.00 89.81 192 G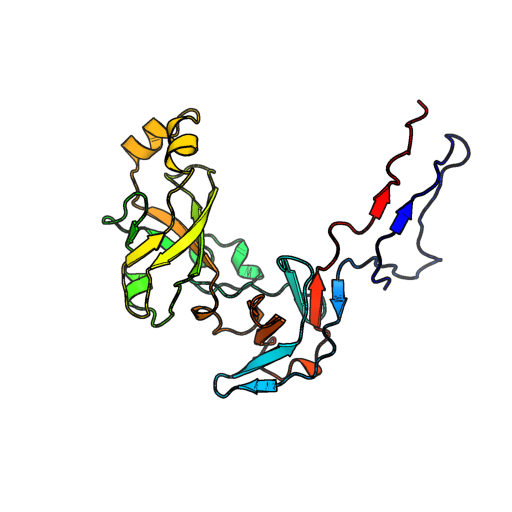LY A O 1
ATOM 1510 N N . ARG A 1 193 ? 6.442 -15.831 2.547 1.00 91.94 193 ARG A N 1
ATOM 1511 C CA . ARG A 1 193 ? 6.151 -16.917 1.600 1.00 91.94 193 ARG A CA 1
ATOM 1512 C C . ARG A 1 193 ? 6.736 -16.698 0.208 1.00 91.94 193 ARG A C 1
ATOM 1514 O O . ARG A 1 193 ? 6.654 -17.598 -0.616 1.00 91.94 193 ARG A O 1
ATOM 1521 N N . SER A 1 194 ? 7.338 -15.535 -0.046 1.00 93.31 194 SER A N 1
ATOM 1522 C CA . SER A 1 194 ? 7.744 -15.098 -1.389 1.00 93.31 194 SER A CA 1
ATOM 1523 C C . SER A 1 194 ? 6.589 -15.174 -2.394 1.00 93.31 194 SER A C 1
ATOM 1525 O O . SER A 1 194 ? 6.759 -15.649 -3.513 1.00 93.31 194 SER A O 1
ATOM 1527 N N . GLU A 1 195 ? 5.401 -14.716 -1.994 1.00 95.38 195 GLU A N 1
ATOM 1528 C CA . GLU A 1 195 ? 4.189 -14.765 -2.819 1.00 95.38 195 GLU A CA 1
ATOM 1529 C C . GLU A 1 195 ? 3.663 -13.360 -3.118 1.00 95.38 195 GLU A C 1
ATOM 1531 O O . GLU A 1 195 ? 3.512 -12.528 -2.221 1.00 95.38 195 GLU A O 1
ATOM 1536 N N . LEU A 1 196 ? 3.322 -13.110 -4.382 1.00 97.56 196 LEU A N 1
ATOM 1537 C CA . LEU A 1 196 ? 2.509 -11.965 -4.775 1.00 97.56 196 LEU A CA 1
ATOM 1538 C C . LEU A 1 196 ? 1.051 -12.410 -4.863 1.00 97.56 196 LEU A C 1
ATOM 1540 O O . LEU A 1 196 ? 0.723 -13.311 -5.634 1.00 97.56 196 LEU A O 1
ATOM 1544 N N . LEU A 1 197 ? 0.188 -11.756 -4.091 1.00 97.81 197 LEU A N 1
ATOM 1545 C CA . LEU A 1 197 ? -1.259 -11.875 -4.176 1.00 97.81 197 LEU A CA 1
ATOM 1546 C C . LEU A 1 197 ? -1.820 -10.688 -4.954 1.00 97.81 197 LEU A C 1
ATOM 1548 O O . LEU A 1 197 ? -1.366 -9.557 -4.776 1.00 97.81 197 LEU A O 1
ATOM 1552 N N . PHE A 1 198 ? -2.802 -10.940 -5.811 1.00 98.44 198 PHE A N 1
ATOM 1553 C CA . PHE A 1 198 ? -3.313 -9.943 -6.737 1.00 98.44 198 PHE A CA 1
ATOM 1554 C C . PHE A 1 198 ? -4.772 -10.208 -7.110 1.00 98.44 198 PHE A C 1
ATOM 1556 O O . PHE A 1 198 ? -5.157 -11.346 -7.378 1.00 98.44 198 PHE A O 1
ATOM 1563 N N . ILE A 1 199 ? -5.570 -9.145 -7.174 1.00 98.12 199 ILE A N 1
ATOM 1564 C CA . ILE A 1 199 ? -6.899 -9.161 -7.785 1.00 98.12 199 ILE A CA 1
ATOM 1565 C C . ILE A 1 199 ? -6.808 -8.305 -9.047 1.00 98.12 199 ILE A C 1
ATOM 1567 O O . ILE A 1 199 ? -6.744 -7.075 -8.976 1.00 98.12 199 ILE A O 1
ATOM 1571 N N . ALA A 1 200 ? -6.773 -8.949 -10.215 1.00 96.50 200 ALA A N 1
ATOM 1572 C CA . ALA A 1 200 ? -6.622 -8.244 -11.484 1.00 96.50 200 ALA A CA 1
ATOM 1573 C C . ALA A 1 200 ? -7.776 -7.253 -11.730 1.00 96.50 200 ALA A C 1
ATOM 1575 O O . ALA A 1 200 ? -8.860 -7.396 -11.151 1.00 96.50 200 ALA A O 1
ATOM 1576 N N . PRO A 1 201 ? -7.598 -6.255 -12.613 1.00 95.56 201 PRO A N 1
ATOM 1577 C CA . PRO A 1 201 ? -8.703 -5.417 -13.058 1.00 95.56 201 PRO A CA 1
ATOM 1578 C C . PRO A 1 201 ? -9.890 -6.268 -13.541 1.00 95.56 201 PRO A C 1
ATOM 1580 O O . PRO A 1 201 ? -9.746 -7.137 -14.397 1.00 95.56 201 PRO A O 1
ATOM 1583 N N . GLY A 1 202 ? -11.072 -6.038 -12.965 1.00 92.44 202 GLY A N 1
ATOM 1584 C CA . GLY A 1 202 ? -12.272 -6.840 -13.242 1.00 92.44 202 GLY A CA 1
ATOM 1585 C C . GLY A 1 202 ? -12.322 -8.217 -12.559 1.00 92.44 202 GLY A C 1
ATOM 1586 O O . GLY A 1 202 ? -13.273 -8.953 -12.802 1.00 92.44 202 GLY A O 1
ATOM 1587 N N . GLY A 1 203 ? -11.341 -8.564 -11.717 1.00 92.19 203 GLY A N 1
ATOM 1588 C CA . GLY A 1 203 ? -11.289 -9.811 -10.938 1.00 92.19 203 GLY A CA 1
ATOM 1589 C C . GLY A 1 203 ? -10.913 -11.064 -11.737 1.00 92.19 203 GLY A C 1
ATOM 1590 O O . GLY A 1 203 ? -11.076 -12.174 -11.245 1.00 92.19 203 GLY A O 1
ATOM 1591 N N . GLY A 1 204 ? -10.462 -10.904 -12.984 1.00 92.69 204 GLY A N 1
ATOM 1592 C CA . GLY A 1 204 ? -10.151 -12.018 -13.879 1.00 92.69 204 GLY A CA 1
ATOM 1593 C C . GLY A 1 204 ? -8.759 -12.626 -13.683 1.00 92.69 204 GLY A C 1
ATOM 1594 O O . GLY A 1 204 ? -7.966 -12.182 -12.862 1.00 92.69 204 GLY A O 1
ATOM 1595 N N . ASP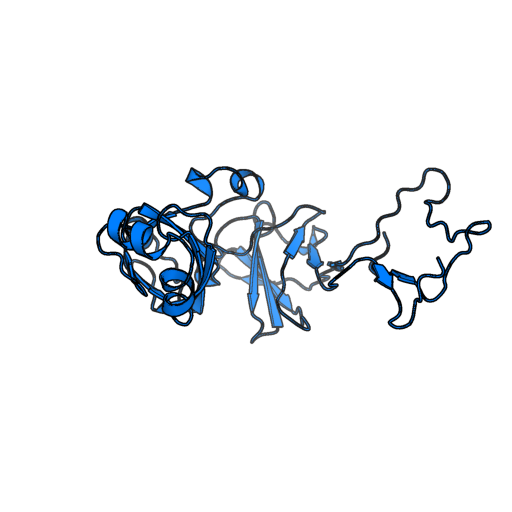 A 1 205 ? -8.465 -13.632 -14.506 1.00 95.56 205 ASP A N 1
ATOM 1596 C CA . ASP A 1 205 ? -7.165 -14.307 -14.572 1.00 95.56 205 ASP A CA 1
ATOM 1597 C C . ASP A 1 205 ? -6.016 -13.336 -14.931 1.00 95.56 205 ASP A C 1
ATOM 1599 O O . ASP A 1 205 ? -5.992 -12.817 -16.058 1.00 95.56 205 ASP A O 1
ATOM 1603 N N . PRO A 1 206 ? -5.039 -13.109 -14.027 1.00 97.00 206 PRO A N 1
ATOM 1604 C CA . PRO A 1 206 ? -3.903 -12.229 -14.271 1.00 97.00 206 PRO A CA 1
ATOM 1605 C C . PRO A 1 206 ? -3.008 -12.678 -15.424 1.00 97.00 206 PRO A C 1
ATOM 1607 O O . PRO A 1 206 ? -2.308 -11.843 -15.991 1.00 97.00 206 PRO A O 1
ATOM 1610 N N . SER A 1 207 ? -3.027 -13.958 -15.821 1.00 95.50 207 SER A N 1
ATOM 1611 C CA . SER A 1 207 ? -2.206 -14.450 -16.937 1.00 95.50 207 SER A CA 1
ATOM 1612 C C . SER A 1 207 ? -2.615 -13.851 -18.290 1.00 95.50 207 SER A C 1
ATOM 1614 O O . SER A 1 207 ? -1.924 -14.047 -19.290 1.00 95.50 207 SER A O 1
ATOM 1616 N N . LYS A 1 208 ? -3.759 -13.159 -18.345 1.00 94.94 208 LYS A N 1
ATOM 1617 C CA . LYS A 1 208 ? -4.253 -12.431 -19.521 1.00 94.94 208 LYS A CA 1
ATOM 1618 C C . LYS A 1 208 ? -3.720 -10.998 -19.605 1.00 94.94 208 LYS A C 1
ATOM 1620 O O . LYS A 1 208 ? -4.023 -10.309 -20.576 1.00 94.94 208 LYS A O 1
ATOM 1625 N N . HIS A 1 209 ? -2.941 -10.570 -18.614 1.00 96.38 209 HIS A N 1
ATOM 1626 C CA . HIS A 1 209 ? -2.412 -9.220 -18.472 1.00 96.38 209 HIS A CA 1
ATOM 1627 C C . HIS A 1 209 ? -0.883 -9.226 -18.374 1.00 96.38 209 HIS A C 1
ATOM 1629 O O . HIS A 1 209 ? -0.270 -10.207 -17.950 1.00 96.38 209 HIS A O 1
ATOM 1635 N N . GLU A 1 210 ? -0.250 -8.103 -18.715 1.00 96.50 210 GLU A N 1
ATOM 1636 C CA . GLU A 1 210 ? 1.147 -7.873 -18.345 1.00 96.50 210 GLU A CA 1
ATOM 1637 C C . GLU A 1 210 ? 1.199 -7.339 -16.910 1.00 96.50 210 GLU A C 1
ATOM 1639 O O . GLU A 1 210 ? 0.995 -6.146 -16.672 1.00 96.50 210 GLU A O 1
ATOM 1644 N N . VAL A 1 211 ? 1.480 -8.222 -15.951 1.00 97.75 211 VAL A N 1
ATOM 1645 C CA . VAL A 1 211 ? 1.744 -7.836 -14.560 1.00 97.75 211 VAL A CA 1
ATOM 1646 C C . VAL A 1 211 ? 3.244 -7.619 -14.374 1.00 97.75 211 VAL A C 1
ATOM 1648 O O . VAL A 1 211 ? 4.045 -8.476 -14.750 1.00 97.75 211 VAL A O 1
ATOM 1651 N N . SER A 1 212 ? 3.652 -6.495 -13.787 1.00 96.38 212 SER A N 1
ATOM 1652 C CA . SER A 1 212 ? 5.056 -6.231 -13.463 1.00 96.38 212 SER A CA 1
ATOM 1653 C C . SER A 1 212 ? 5.237 -5.600 -12.087 1.00 96.38 212 SER A C 1
ATOM 1655 O O . SER A 1 212 ? 4.369 -4.898 -11.575 1.00 96.38 212 SER A O 1
ATOM 1657 N N . VAL A 1 213 ? 6.392 -5.847 -11.479 1.00 96.12 213 VAL A N 1
ATOM 1658 C CA . VAL A 1 213 ? 6.761 -5.356 -10.147 1.00 96.12 213 VAL A CA 1
ATOM 1659 C C . VAL A 1 213 ? 7.977 -4.454 -10.269 1.00 96.12 213 VAL A C 1
ATOM 1661 O O . VAL A 1 213 ? 8.951 -4.830 -10.919 1.00 96.12 213 VAL A O 1
ATOM 1664 N N . LYS A 1 214 ? 7.978 -3.283 -9.622 1.00 93.25 214 LYS A N 1
ATOM 1665 C CA . LYS A 1 214 ? 9.186 -2.448 -9.524 1.00 93.25 214 LYS A CA 1
ATOM 1666 C C . LYS A 1 214 ? 10.269 -3.179 -8.720 1.00 93.25 214 LYS A C 1
ATOM 1668 O O . LYS A 1 214 ? 10.131 -3.339 -7.513 1.00 93.25 214 LYS A O 1
ATOM 1673 N N . THR A 1 215 ? 11.370 -3.548 -9.372 1.00 89.38 215 THR A N 1
ATOM 1674 C CA . THR A 1 215 ? 12.505 -4.259 -8.748 1.00 89.38 215 THR A CA 1
ATOM 1675 C C . THR A 1 215 ? 13.787 -3.432 -8.704 1.00 89.38 215 THR A C 1
ATOM 1677 O O . THR A 1 215 ? 14.729 -3.775 -7.993 1.00 89.38 215 THR A O 1
ATOM 1680 N N . ARG A 1 216 ? 13.843 -2.317 -9.443 1.00 86.56 216 ARG A N 1
ATOM 1681 C CA . ARG A 1 216 ? 15.013 -1.429 -9.509 1.00 86.56 216 ARG A CA 1
ATOM 1682 C C . ARG A 1 216 ? 14.738 -0.104 -8.801 1.00 86.56 216 ARG A C 1
ATOM 1684 O O . ARG A 1 216 ? 13.635 0.445 -8.871 1.00 86.56 216 ARG A O 1
ATOM 1691 N N . VAL A 1 217 ? 15.762 0.432 -8.135 1.00 80.56 217 VAL A N 1
ATOM 1692 C CA . VAL A 1 217 ? 15.688 1.720 -7.421 1.00 80.56 217 VAL A CA 1
ATOM 1693 C C . VAL A 1 217 ? 15.615 2.888 -8.407 1.00 80.56 217 VAL A C 1
ATOM 1695 O O . VAL A 1 217 ? 14.817 3.803 -8.214 1.00 80.56 217 VAL A O 1
ATOM 1698 N N . ALA A 1 218 ? 16.398 2.833 -9.490 1.00 79.69 218 ALA A N 1
ATOM 1699 C CA . ALA A 1 218 ? 16.451 3.864 -10.521 1.00 79.69 218 ALA A CA 1
ATOM 1700 C C . ALA A 1 218 ? 16.639 3.268 -11.928 1.00 79.69 218 ALA A C 1
ATOM 1702 O O . ALA A 1 218 ? 17.244 2.208 -12.101 1.00 79.69 218 ALA A O 1
ATOM 1703 N N . GLY A 1 219 ? 16.154 3.986 -12.948 1.00 76.81 219 GLY A N 1
ATOM 1704 C CA . GLY A 1 219 ? 16.358 3.624 -14.360 1.00 76.81 219 GLY A CA 1
ATOM 1705 C C . GLY A 1 219 ? 17.769 3.932 -14.883 1.00 76.81 219 GLY A C 1
ATOM 1706 O O . GLY A 1 219 ? 18.201 3.352 -15.877 1.00 76.81 219 GLY A O 1
ATOM 1707 N N . THR A 1 220 ? 18.509 4.815 -14.207 1.00 78.75 220 THR A N 1
ATOM 1708 C CA . THR A 1 220 ? 19.894 5.177 -14.542 1.00 78.75 220 THR A CA 1
ATOM 1709 C C . THR A 1 220 ? 20.735 5.276 -13.277 1.00 78.75 220 THR A C 1
ATOM 1711 O O . THR A 1 220 ? 20.307 5.922 -12.320 1.00 78.75 220 THR A O 1
ATOM 1714 N N . GLU A 1 221 ? 21.950 4.735 -13.300 1.00 77.75 221 GLU A N 1
ATOM 1715 C CA . GLU A 1 221 ? 22.912 4.852 -12.200 1.00 77.75 221 GLU A CA 1
ATOM 1716 C C . GLU A 1 221 ? 24.274 5.351 -12.720 1.00 77.75 221 GLU A C 1
ATOM 1718 O O . GLU A 1 221 ? 24.815 4.774 -13.675 1.00 77.75 221 GLU A O 1
ATOM 1723 N N . PRO A 1 222 ? 24.863 6.404 -12.117 1.00 65.38 222 PRO A N 1
ATOM 1724 C CA . PRO A 1 222 ? 26.256 6.749 -12.364 1.00 65.38 222 PRO A CA 1
ATOM 1725 C C . PRO A 1 222 ? 27.178 5.728 -11.689 1.00 65.38 222 PRO A C 1
ATOM 1727 O O . PRO A 1 222 ? 26.902 5.257 -10.586 1.00 65.38 222 PRO A O 1
ATOM 1730 N N . ALA A 1 223 ? 28.317 5.418 -12.309 1.00 62.72 223 ALA A N 1
ATOM 1731 C CA . ALA A 1 223 ? 29.391 4.735 -11.595 1.00 62.72 223 ALA A CA 1
ATOM 1732 C C . ALA A 1 223 ? 29.892 5.607 -10.423 1.00 62.72 223 ALA A C 1
ATOM 1734 O O . ALA A 1 223 ? 29.968 6.832 -10.532 1.00 62.72 223 ALA A O 1
ATOM 1735 N N . THR A 1 224 ? 30.300 4.981 -9.319 1.00 56.59 224 THR A N 1
ATOM 1736 C CA . THR A 1 224 ? 30.755 5.629 -8.070 1.00 56.59 224 THR A CA 1
ATOM 1737 C C . THR A 1 224 ? 31.962 6.574 -8.221 1.00 56.59 224 THR A C 1
ATOM 1739 O O . THR A 1 224 ? 32.294 7.275 -7.273 1.00 56.59 224 THR A O 1
ATOM 1742 N N . ASN A 1 225 ? 32.586 6.660 -9.404 1.00 53.47 225 ASN A N 1
ATOM 1743 C CA . ASN A 1 225 ? 33.797 7.446 -9.679 1.00 53.47 225 ASN A CA 1
ATOM 1744 C C . ASN A 1 225 ? 33.649 8.507 -10.793 1.00 53.47 225 ASN A C 1
ATOM 1746 O O . ASN A 1 225 ? 34.645 8.906 -11.402 1.00 53.47 225 ASN A O 1
ATOM 1750 N N . ILE A 1 226 ? 32.441 8.998 -11.085 1.00 52.22 226 ILE A N 1
ATOM 1751 C CA . ILE A 1 226 ? 32.269 10.079 -12.072 1.00 52.22 226 ILE A CA 1
ATOM 1752 C C . ILE A 1 226 ? 32.621 11.434 -11.436 1.00 52.22 226 ILE A C 1
ATOM 1754 O O . ILE A 1 226 ? 31.810 12.054 -10.749 1.00 52.22 226 ILE A O 1
ATOM 1758 N N . LYS A 1 227 ? 33.842 11.926 -11.681 1.00 49.84 227 LYS A N 1
ATOM 1759 C CA . LYS A 1 227 ? 34.230 13.305 -11.343 1.00 49.84 227 LYS A CA 1
ATOM 1760 C C . LYS A 1 227 ? 33.576 14.287 -12.320 1.00 49.84 227 LYS A C 1
ATOM 1762 O O . LYS A 1 227 ? 33.733 14.156 -13.534 1.00 49.84 227 LYS A O 1
ATOM 1767 N N . ARG A 1 228 ? 32.895 15.310 -11.788 1.00 47.47 228 ARG A N 1
ATOM 1768 C CA . ARG A 1 228 ? 32.548 16.525 -12.542 1.00 47.47 228 ARG A CA 1
ATOM 1769 C C . ARG A 1 228 ? 33.847 17.242 -12.907 1.00 47.47 228 ARG A C 1
ATOM 1771 O O . ARG A 1 228 ? 34.472 17.847 -12.044 1.00 47.47 228 ARG A O 1
ATOM 1778 N N . THR A 1 229 ? 34.257 17.176 -14.166 1.00 48.81 229 THR A N 1
ATOM 1779 C CA . THR A 1 229 ? 35.204 18.150 -14.717 1.00 48.81 229 THR A CA 1
ATOM 1780 C C . THR A 1 229 ? 34.418 19.414 -15.047 1.00 48.81 229 THR A C 1
ATOM 1782 O O . THR A 1 229 ? 33.605 19.399 -15.972 1.00 48.81 229 THR A O 1
ATOM 1785 N N . THR A 1 230 ? 34.596 20.441 -14.216 1.00 43.88 230 THR A N 1
ATOM 1786 C CA . THR A 1 230 ? 34.158 21.827 -14.453 1.00 43.88 230 THR A CA 1
ATOM 1787 C C . THR A 1 230 ? 34.840 22.427 -15.670 1.00 43.88 230 THR A C 1
ATOM 1789 O O . THR A 1 230 ? 36.051 22.148 -15.826 1.00 43.88 230 THR A O 1
#

Sequence (230 aa):
MYRETVRITHSGRKDKPITFARYQNKRVIVDGSDVVAGPWTEDKSGVWRTEFAASGPIEAVFCDGRMMIEARWPNCSWEQNWEAESKWAITGKGSTLGVIECSALGSSEQDLNGGLLYLKLSKGNNCFTRPVTSHRGGAATLEYDKTGIEGRAWSEDSMPERIKKFGFESNRFFVAARGALDTACEWWHDAGRSELLFIAPGGGDPSKHEVSVKTRVAGTEPATNIKRTT

Secondary structure (DSSP, 8-state):
-B-S-EEE-S--BTTB------STT----B--EEE-----EE-TTS-EEEE---SS----EEETTEEPEESEES---TGGGG-HHHH-EE--TT-BTTEEE-HHHHT-----TT-EEEEE-TTSS-EEEEEEEE--TT-SEEEE--TTHHHHHHHSTTHHHHHHHHTTTT-EEEEE-GGG--STTEEEEETTTTEEEE--GGG--GGGS-EEEE--S-SEEE-TT-----